Protein AF-A0A4Z1CRS2-F1 (afdb_monomer)

Foldseek 3Di:
DFDDDDPCVVVLVPDDQFEDEAEEEQLASCQVVSVVSQVSCVVPHPYHYAYEYANDAAVGAQAQDFQQAGQDNCRGPCVVQVDHPVVLVVQSVCVRVVNHDNSDPAYWHWQWEQDDPNYTHTHTDRDFDPQDDFPDQPPPDKDKDKFWDDPVQFQEAQAGRFNDDCVPDHHGKDQSVVVVRDVRNRKDKDKHAFAQFKDWDWWKKKKWWKDDPAKFKKKKWKWKQDPVRGIMTFWIFMDIDGHTTMDITTTRTHTYIYGGRIMMMMMIGRDHPPRDDIDDDHIDMMIIIRITMGHDDPPPPPPDPDPPPPPPDDDDDDDDDDD

pLDDT: mean 83.52, std 20.36, range [23.69, 98.38]

Structure (mmCIF, N/CA/C/O backbone):
data_AF-A0A4Z1CRS2-F1
#
_entry.id   AF-A0A4Z1CRS2-F1
#
loop_
_atom_site.group_PDB
_atom_site.id
_atom_site.type_symbol
_atom_site.label_atom_id
_atom_site.label_alt_id
_atom_site.label_comp_id
_atom_site.label_asym_id
_atom_site.label_entity_id
_atom_site.label_seq_id
_atom_site.pdbx_PDB_ins_code
_atom_site.Cartn_x
_atom_site.Cartn_y
_atom_site.Cartn_z
_atom_site.occupancy
_atom_site.B_iso_or_equiv
_atom_site.auth_seq_id
_atom_site.auth_comp_id
_atom_site.auth_asym_id
_atom_site.auth_atom_id
_atom_site.pdbx_PDB_model_num
ATOM 1 N N . MET A 1 1 ? 3.465 13.333 12.833 1.00 32.97 1 MET A N 1
ATOM 2 C CA . MET A 1 1 ? 4.780 12.838 12.378 1.00 32.97 1 MET A CA 1
ATOM 3 C C . MET A 1 1 ? 4.493 11.534 11.651 1.00 32.97 1 MET A C 1
ATOM 5 O O . MET A 1 1 ? 4.099 10.576 12.297 1.00 32.97 1 MET A O 1
ATOM 9 N N . THR A 1 2 ? 4.493 11.563 10.321 1.00 33.47 2 THR A N 1
ATOM 10 C CA . THR A 1 2 ? 4.052 10.480 9.428 1.00 33.47 2 THR A CA 1
ATOM 11 C C . THR A 1 2 ? 5.242 9.569 9.078 1.00 33.47 2 THR A C 1
ATOM 13 O O . THR A 1 2 ? 6.298 10.065 8.703 1.00 33.47 2 THR A O 1
ATOM 16 N N . LEU A 1 3 ? 5.070 8.256 9.305 1.00 40.03 3 LEU A N 1
ATOM 17 C CA . LEU A 1 3 ? 5.940 7.097 8.998 1.00 40.03 3 LEU A CA 1
ATOM 18 C C . LEU A 1 3 ? 7.461 7.205 9.342 1.00 40.03 3 LEU A C 1
ATOM 20 O O . LEU A 1 3 ? 8.232 7.808 8.595 1.00 40.03 3 LEU A O 1
ATOM 24 N N . PRO A 1 4 ? 7.950 6.542 10.417 1.00 34.72 4 PRO A N 1
ATOM 25 C CA . PRO A 1 4 ? 9.327 6.676 10.934 1.00 34.72 4 PRO A CA 1
ATOM 26 C C . PRO A 1 4 ? 10.494 6.055 10.127 1.00 34.72 4 PRO A C 1
ATOM 28 O O . PRO A 1 4 ? 11.491 5.688 10.742 1.00 34.72 4 PRO A O 1
ATOM 31 N N . ALA A 1 5 ? 10.452 5.930 8.793 1.00 42.22 5 ALA A N 1
ATOM 32 C CA . ALA A 1 5 ? 11.540 5.251 8.057 1.00 42.22 5 ALA A CA 1
ATOM 33 C C . ALA A 1 5 ? 12.139 5.973 6.833 1.00 42.22 5 ALA A C 1
ATOM 35 O O . ALA A 1 5 ? 13.121 5.477 6.284 1.00 42.22 5 ALA A O 1
ATOM 36 N N . THR A 1 6 ? 11.633 7.126 6.377 1.00 50.78 6 THR A N 1
ATOM 37 C CA . THR A 1 6 ? 12.067 7.666 5.068 1.00 50.78 6 THR A CA 1
ATOM 38 C C . THR A 1 6 ? 12.027 9.186 4.948 1.00 50.78 6 THR A C 1
ATOM 40 O O . THR A 1 6 ? 11.176 9.745 4.263 1.00 50.78 6 THR A O 1
ATOM 43 N N . LYS A 1 7 ? 12.985 9.892 5.552 1.00 58.19 7 LYS A N 1
ATOM 44 C CA . LYS A 1 7 ? 13.163 11.337 5.313 1.00 58.19 7 LYS A CA 1
ATOM 45 C C . LYS A 1 7 ? 14.241 11.617 4.260 1.00 58.19 7 LYS A C 1
ATOM 47 O O . LYS A 1 7 ? 15.102 12.469 4.451 1.00 58.19 7 LYS A O 1
ATOM 52 N N . SER A 1 8 ? 14.210 10.888 3.139 1.00 63.09 8 SER A N 1
ATOM 53 C CA . SER A 1 8 ? 15.188 11.102 2.057 1.00 63.09 8 SER A CA 1
ATOM 54 C C . SER A 1 8 ? 14.936 12.397 1.273 1.00 63.09 8 SER A C 1
ATOM 56 O O . SER A 1 8 ? 15.839 12.892 0.599 1.00 63.09 8 SER A O 1
ATOM 58 N N . SER A 1 9 ? 13.761 13.011 1.451 1.00 71.88 9 SER A N 1
ATOM 59 C CA . SER A 1 9 ? 13.382 14.275 0.817 1.00 71.88 9 SER A CA 1
ATOM 60 C C . SER A 1 9 ? 14.342 15.429 1.094 1.0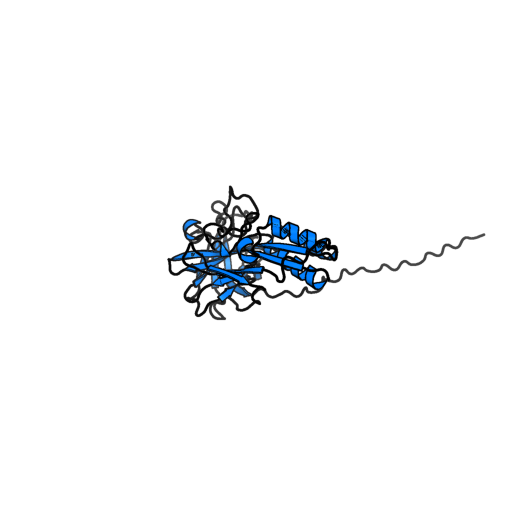0 71.88 9 SER A C 1
ATOM 62 O O . SER A 1 9 ? 14.615 16.224 0.196 1.00 71.88 9 SER A O 1
ATOM 64 N N . ALA A 1 10 ? 14.950 15.468 2.284 1.00 72.88 10 ALA A N 1
ATOM 65 C CA . ALA A 1 10 ? 15.981 16.448 2.630 1.00 72.88 10 ALA A CA 1
ATOM 66 C C . ALA A 1 10 ? 17.249 16.339 1.758 1.00 72.88 10 ALA A C 1
ATOM 68 O O . ALA A 1 10 ? 18.009 17.298 1.647 1.00 72.88 10 ALA A O 1
ATOM 69 N N . HIS A 1 11 ? 17.476 15.188 1.123 1.00 77.50 11 HIS A N 1
ATOM 70 C CA . HIS A 1 11 ? 18.675 14.893 0.339 1.00 77.50 11 HIS A CA 1
ATOM 71 C C . HIS A 1 11 ? 18.424 14.849 -1.167 1.00 77.50 11 HIS A C 1
ATOM 73 O O . HIS A 1 11 ? 19.387 14.760 -1.930 1.00 77.50 11 HIS A O 1
ATOM 79 N N . PHE A 1 12 ? 17.170 14.971 -1.623 1.00 76.50 12 PHE A N 1
ATOM 80 C CA . PHE A 1 12 ? 16.863 14.982 -3.056 1.00 76.50 12 PHE A CA 1
ATOM 81 C C . PHE A 1 12 ? 17.685 16.042 -3.786 1.00 76.50 12 PHE A C 1
ATOM 83 O O . PHE A 1 12 ? 18.223 15.746 -4.852 1.00 76.50 12 PHE A O 1
ATOM 90 N N . GLY A 1 13 ? 17.901 17.203 -3.148 1.00 71.88 13 GLY A N 1
ATOM 91 C CA . GLY A 1 13 ? 18.762 18.316 -3.568 1.00 71.88 13 GLY A CA 1
ATOM 92 C C . GLY A 1 13 ? 20.189 17.945 -4.012 1.00 71.88 13 GLY A C 1
ATOM 93 O O . GLY A 1 13 ? 20.731 18.619 -4.882 1.00 71.88 13 GLY A O 1
ATOM 94 N N . GLY A 1 14 ? 20.757 16.853 -3.493 1.00 79.69 14 GLY A N 1
ATOM 95 C CA . GLY A 1 14 ? 22.122 16.412 -3.804 1.00 79.69 14 GLY A CA 1
ATOM 96 C C . GLY A 1 14 ? 22.242 15.305 -4.856 1.00 79.69 14 GLY A C 1
ATOM 97 O O . GLY A 1 14 ? 23.361 14.911 -5.172 1.00 79.69 14 GLY A O 1
ATOM 98 N N . LEU A 1 15 ? 21.135 14.766 -5.386 1.00 82.06 15 LEU A N 1
ATOM 99 C CA . LEU A 1 15 ? 21.220 13.678 -6.371 1.00 82.06 15 LEU A CA 1
ATOM 100 C C . LEU A 1 15 ? 21.780 14.191 -7.717 1.00 82.06 15 LEU A C 1
ATOM 102 O O . LEU A 1 15 ? 21.267 15.184 -8.238 1.00 82.06 15 LEU A O 1
ATOM 106 N N . PRO A 1 16 ? 22.791 13.527 -8.307 1.00 87.50 16 PRO A N 1
ATOM 107 C CA . PRO A 1 16 ? 23.394 13.957 -9.567 1.00 87.50 16 PRO A CA 1
ATOM 108 C C . PRO A 1 16 ? 22.438 13.787 -10.760 1.00 87.50 16 PRO A C 1
ATOM 110 O O . PRO A 1 16 ? 21.508 12.979 -10.713 1.00 87.50 16 PRO A O 1
ATOM 113 N N . ASP A 1 17 ? 22.675 14.537 -11.840 1.00 93.06 17 ASP A N 1
ATOM 114 C CA . ASP A 1 17 ? 21.919 14.438 -13.099 1.00 93.06 17 ASP A CA 1
ATOM 115 C C . ASP A 1 17 ? 22.405 13.246 -13.939 1.00 93.06 17 ASP A C 1
ATOM 117 O O . ASP A 1 17 ? 23.218 13.389 -14.850 1.00 93.06 17 ASP A O 1
ATOM 121 N N . VAL A 1 18 ? 21.958 12.043 -13.568 1.00 93.69 18 VAL A N 1
ATOM 122 C CA . VAL A 1 18 ? 22.336 10.767 -14.199 1.00 93.69 18 VAL A CA 1
ATOM 123 C C . VAL A 1 18 ? 21.105 9.902 -14.493 1.00 93.69 18 VAL A C 1
ATOM 125 O O . VAL A 1 18 ? 20.068 10.097 -13.853 1.00 93.69 18 VAL A O 1
ATOM 128 N N . PRO A 1 19 ? 21.184 8.938 -15.434 1.00 95.81 19 PRO A N 1
ATOM 129 C CA . PRO A 1 19 ? 20.075 8.030 -15.707 1.00 95.81 19 PRO A CA 1
ATOM 130 C C . PRO A 1 19 ? 19.732 7.169 -14.483 1.00 95.81 19 PRO A C 1
ATOM 132 O O . PRO A 1 19 ? 20.596 6.487 -13.930 1.00 95.81 19 PRO A O 1
ATOM 135 N N . ILE A 1 20 ? 18.464 7.170 -14.064 1.00 95.19 20 ILE A N 1
ATOM 136 C CA . ILE A 1 20 ? 17.986 6.454 -12.870 1.00 95.19 20 ILE A CA 1
ATOM 137 C C . ILE A 1 20 ? 16.809 5.527 -13.217 1.00 95.19 20 ILE A C 1
ATOM 139 O O . ILE A 1 20 ? 15.811 5.949 -13.803 1.00 95.19 20 ILE A O 1
ATOM 143 N N . LEU A 1 21 ? 16.904 4.264 -12.793 1.00 96.12 21 LEU A N 1
ATOM 144 C CA . LEU A 1 21 ? 15.792 3.312 -12.771 1.00 96.12 21 LEU A CA 1
ATOM 145 C C . LEU A 1 21 ? 15.364 3.081 -11.323 1.00 96.12 21 LEU A C 1
ATOM 147 O O . LEU A 1 21 ? 16.126 2.542 -10.521 1.00 96.12 21 LEU A O 1
ATOM 151 N N . LEU A 1 22 ? 14.139 3.481 -10.995 1.00 95.06 22 LEU A N 1
ATOM 152 C CA . LEU A 1 22 ? 13.532 3.266 -9.688 1.00 95.06 22 LEU A CA 1
ATOM 153 C C . LEU A 1 22 ? 12.647 2.024 -9.720 1.00 95.06 22 LEU A C 1
ATOM 155 O O . LEU A 1 22 ? 11.704 1.951 -10.503 1.00 95.06 22 LEU A O 1
ATOM 159 N N . LEU A 1 23 ? 12.923 1.078 -8.829 1.00 95.50 23 LEU A N 1
ATOM 160 C CA . LEU A 1 23 ? 12.108 -0.113 -8.627 1.00 95.50 23 LEU A CA 1
ATOM 161 C C . LEU A 1 23 ? 11.432 -0.027 -7.256 1.00 95.50 23 LEU A C 1
ATOM 163 O O . LEU A 1 23 ? 12.109 -0.090 -6.233 1.00 95.50 23 LEU A O 1
ATOM 167 N N . GLY A 1 24 ? 10.115 0.131 -7.249 1.00 94.56 24 GLY A N 1
ATOM 168 C CA . GLY A 1 24 ? 9.279 0.185 -6.058 1.00 94.56 24 GLY A CA 1
ATOM 169 C C . GLY A 1 24 ? 8.209 -0.901 -6.050 1.00 94.56 24 GLY A C 1
ATOM 170 O O . GLY A 1 24 ? 8.119 -1.740 -6.952 1.00 94.56 24 GLY A O 1
ATOM 171 N N . SER A 1 25 ? 7.387 -0.877 -5.008 1.00 95.50 25 SER A N 1
ATOM 172 C CA . SER A 1 25 ? 6.254 -1.781 -4.865 1.00 95.50 25 SER A CA 1
ATOM 173 C C . SER A 1 25 ? 5.143 -1.164 -4.016 1.00 95.50 25 SER A C 1
ATOM 175 O O . SER A 1 25 ? 5.429 -0.310 -3.182 1.00 95.50 25 SER A O 1
ATOM 177 N N . TRP A 1 26 ? 3.892 -1.591 -4.216 1.00 95.56 26 TRP A N 1
ATOM 178 C CA . TRP A 1 26 ? 2.734 -1.107 -3.448 1.00 95.56 26 TRP A CA 1
ATOM 179 C C . TRP A 1 26 ? 2.662 -1.671 -2.028 1.00 95.56 26 TRP A C 1
ATOM 181 O O . TRP A 1 26 ? 2.295 -0.951 -1.107 1.00 95.56 26 TRP A O 1
ATOM 191 N N . ASN A 1 27 ? 3.056 -2.931 -1.829 1.00 94.81 27 ASN A N 1
ATOM 192 C CA . ASN A 1 27 ? 3.076 -3.577 -0.510 1.00 94.81 27 ASN A CA 1
ATOM 193 C C . ASN A 1 27 ? 4.465 -3.485 0.146 1.00 94.81 27 ASN A C 1
ATOM 195 O O . ASN A 1 27 ? 4.928 -4.410 0.815 1.00 94.81 27 ASN A O 1
ATOM 199 N N . ASP A 1 28 ? 5.137 -2.352 -0.059 1.00 93.19 28 ASP A N 1
ATOM 200 C CA . ASP A 1 28 ? 6.464 -2.048 0.467 1.00 93.19 28 ASP A CA 1
ATOM 201 C C . ASP A 1 28 ? 6.431 -0.716 1.243 1.00 93.19 28 ASP A C 1
ATOM 203 O O . ASP A 1 28 ? 5.829 0.259 0.779 1.00 93.19 28 ASP A O 1
ATOM 207 N N . PRO A 1 29 ? 7.052 -0.636 2.434 1.00 89.88 29 PRO A N 1
ATOM 208 C CA . PRO A 1 29 ? 6.951 0.550 3.289 1.00 89.88 29 PRO A CA 1
ATOM 209 C C . PRO A 1 29 ? 7.627 1.794 2.706 1.00 89.88 29 PRO A C 1
ATOM 211 O O . PRO A 1 29 ? 7.370 2.904 3.167 1.00 89.88 29 PRO A O 1
ATOM 214 N N . TYR A 1 30 ? 8.466 1.630 1.683 1.00 90.31 30 TYR A N 1
ATOM 215 C CA . TYR A 1 30 ? 9.198 2.697 1.010 1.00 90.31 30 TYR A CA 1
ATOM 216 C C . TYR A 1 30 ? 8.451 3.260 -0.211 1.00 90.31 30 TYR A C 1
ATOM 218 O O . TYR A 1 30 ? 8.967 4.174 -0.861 1.00 90.31 30 TYR A O 1
ATOM 226 N N . ALA A 1 31 ? 7.239 2.772 -0.518 1.00 91.69 31 ALA A N 1
ATOM 227 C CA . ALA A 1 31 ? 6.460 3.172 -1.694 1.00 91.69 31 ALA A CA 1
ATOM 228 C C . ALA A 1 31 ? 6.329 4.698 -1.839 1.00 91.69 31 ALA A C 1
ATOM 230 O O . ALA A 1 31 ? 6.654 5.250 -2.891 1.00 91.69 31 ALA A O 1
ATOM 231 N N . ARG A 1 32 ? 5.924 5.395 -0.765 1.00 90.38 32 ARG A N 1
ATOM 232 C CA . ARG A 1 32 ? 5.749 6.862 -0.754 1.00 90.38 32 ARG A CA 1
ATOM 233 C C . ARG A 1 32 ? 7.046 7.584 -1.079 1.00 90.38 32 ARG A C 1
ATOM 235 O O . ARG A 1 32 ? 7.095 8.376 -2.014 1.00 90.38 32 ARG A O 1
ATOM 242 N N . ASN A 1 33 ? 8.119 7.220 -0.388 1.00 87.31 33 ASN A N 1
ATOM 243 C CA . ASN A 1 33 ? 9.433 7.810 -0.599 1.00 87.31 33 ASN A CA 1
ATOM 244 C C . ASN A 1 33 ? 9.949 7.601 -2.032 1.00 87.31 33 ASN A C 1
ATOM 246 O O . ASN A 1 33 ? 10.532 8.505 -2.620 1.00 87.31 33 ASN A O 1
ATOM 250 N N . MET A 1 34 ? 9.719 6.421 -2.611 1.00 90.00 34 MET A N 1
ATOM 251 C CA . MET A 1 34 ? 10.116 6.109 -3.987 1.00 90.00 34 MET A CA 1
ATOM 252 C C . MET A 1 34 ? 9.330 6.924 -5.025 1.00 90.00 34 MET A C 1
ATOM 254 O O . MET A 1 34 ? 9.896 7.335 -6.041 1.00 90.00 34 MET A O 1
ATOM 258 N N . LEU A 1 35 ? 8.045 7.190 -4.771 1.00 91.00 35 LEU A N 1
ATOM 259 C CA . LEU A 1 35 ? 7.220 8.058 -5.615 1.00 91.00 35 LEU A CA 1
ATOM 260 C C . LEU A 1 35 ? 7.655 9.525 -5.509 1.00 91.00 35 LEU A C 1
ATOM 262 O O . LEU A 1 35 ? 7.869 10.168 -6.536 1.00 91.00 35 LEU A O 1
ATOM 266 N N . GLU A 1 36 ? 7.844 10.029 -4.288 1.00 89.12 36 GLU A N 1
ATOM 267 C CA . GLU A 1 36 ? 8.306 11.398 -4.025 1.00 89.12 36 GLU A CA 1
ATOM 268 C C . GLU A 1 36 ? 9.695 11.654 -4.616 1.00 89.12 36 GLU A C 1
ATOM 270 O O . GLU A 1 36 ? 9.918 12.678 -5.262 1.00 89.12 36 GLU A O 1
ATOM 275 N N . MET A 1 37 ? 10.615 10.696 -4.466 1.00 89.00 37 MET A N 1
ATOM 276 C CA . MET A 1 37 ? 11.943 10.765 -5.073 1.00 89.00 37 MET A CA 1
ATOM 277 C C . MET A 1 37 ? 11.851 10.814 -6.599 1.00 89.00 37 MET A C 1
ATOM 279 O O . MET A 1 37 ? 12.529 11.624 -7.226 1.00 89.00 37 MET A O 1
ATOM 283 N N . GLY A 1 38 ? 10.990 9.990 -7.206 1.00 90.38 38 GLY A N 1
ATOM 284 C CA . GLY A 1 38 ? 10.754 10.024 -8.647 1.00 90.38 38 GLY A CA 1
ATOM 285 C C . GLY A 1 38 ? 10.251 11.390 -9.119 1.00 90.38 38 GLY A C 1
ATOM 286 O O . GLY A 1 38 ? 10.803 11.951 -10.064 1.00 90.38 38 GLY A O 1
ATOM 287 N N . ALA A 1 39 ? 9.265 11.964 -8.425 1.00 90.12 39 ALA A N 1
ATOM 288 C CA . ALA A 1 39 ? 8.744 13.295 -8.733 1.00 90.12 39 ALA A CA 1
ATOM 289 C C . ALA A 1 39 ? 9.820 14.388 -8.592 1.00 90.12 39 ALA A C 1
ATOM 291 O O . ALA A 1 39 ? 9.989 15.207 -9.497 1.00 90.12 39 ALA A O 1
ATOM 292 N N . ALA A 1 40 ? 10.593 14.365 -7.502 1.00 88.50 40 ALA A N 1
ATOM 293 C CA . ALA A 1 40 ? 11.658 15.333 -7.252 1.00 88.50 40 ALA A CA 1
ATOM 294 C C . ALA A 1 40 ? 12.787 15.250 -8.294 1.00 88.50 40 ALA A C 1
ATOM 296 O O . ALA A 1 40 ? 13.259 16.281 -8.774 1.00 88.50 40 ALA A O 1
ATOM 297 N N . ILE A 1 41 ? 13.193 14.036 -8.688 1.00 90.31 41 ILE A N 1
ATOM 298 C CA . ILE A 1 41 ? 14.194 13.839 -9.743 1.00 90.31 41 ILE A CA 1
ATOM 299 C C . ILE A 1 41 ? 13.658 14.357 -11.080 1.00 90.31 41 ILE A C 1
ATOM 301 O O . ILE A 1 41 ? 14.356 15.128 -11.730 1.00 90.31 41 ILE A O 1
ATOM 305 N N . ARG A 1 42 ? 12.424 14.004 -11.478 1.00 91.44 42 ARG A N 1
ATOM 306 C CA . ARG A 1 42 ? 11.824 14.483 -12.743 1.00 91.44 42 ARG A CA 1
ATOM 307 C C . ARG A 1 42 ? 11.741 16.005 -12.821 1.00 91.44 42 ARG A C 1
ATOM 309 O O . ARG A 1 42 ? 11.875 16.555 -13.906 1.00 91.44 42 ARG A O 1
ATOM 316 N N . ALA A 1 43 ? 11.500 16.672 -11.694 1.00 90.94 43 ALA A N 1
ATOM 317 C CA . ALA A 1 43 ? 11.380 18.126 -11.648 1.00 90.94 43 ALA A CA 1
ATOM 318 C C . ALA A 1 43 ? 12.720 18.855 -11.850 1.00 90.94 43 ALA A C 1
ATOM 320 O O . ALA A 1 43 ? 12.723 20.005 -12.285 1.00 90.94 43 ALA A O 1
ATOM 321 N N . ARG A 1 44 ? 13.851 18.215 -11.525 1.00 88.44 44 ARG A N 1
ATOM 322 C CA . ARG A 1 44 ? 15.173 18.862 -11.540 1.00 88.44 44 ARG A CA 1
ATOM 323 C C . ARG A 1 44 ? 16.113 18.330 -12.618 1.00 88.44 44 ARG A C 1
ATOM 325 O O . ARG A 1 44 ? 16.844 19.108 -13.226 1.00 88.44 44 ARG A O 1
ATOM 332 N N . ASN A 1 45 ? 16.154 17.017 -12.793 1.00 90.31 45 ASN A N 1
ATOM 333 C CA . ASN A 1 45 ? 17.149 16.340 -13.613 1.00 90.31 45 ASN A CA 1
ATOM 334 C C . ASN A 1 45 ? 16.676 16.232 -15.066 1.00 90.31 45 ASN A C 1
ATOM 336 O O . ASN A 1 45 ? 15.481 16.114 -15.340 1.00 90.31 45 ASN A O 1
ATOM 340 N N . LYS A 1 46 ? 17.628 16.247 -16.001 1.00 93.19 46 LYS A N 1
ATOM 341 C CA . LYS A 1 46 ? 17.368 16.078 -17.438 1.00 93.19 46 LYS A CA 1
ATOM 342 C C . LYS A 1 46 ? 17.614 14.645 -17.895 1.00 93.19 46 LYS A C 1
ATOM 344 O O . LYS A 1 46 ? 17.028 14.214 -18.889 1.00 93.19 46 LYS A O 1
ATOM 349 N N . ALA A 1 47 ? 18.488 13.920 -17.201 1.00 94.00 47 ALA A N 1
ATOM 350 C CA . ALA A 1 47 ? 18.803 12.543 -17.524 1.00 94.00 47 ALA A CA 1
ATOM 351 C C . ALA A 1 47 ? 17.562 11.629 -17.396 1.00 94.00 47 ALA A C 1
ATOM 353 O O . ALA A 1 47 ? 16.670 11.894 -16.582 1.00 94.00 47 ALA A O 1
ATOM 354 N N . PRO A 1 48 ? 17.479 10.537 -18.182 1.00 93.69 48 PRO A N 1
ATOM 355 C CA . PRO A 1 48 ? 16.324 9.646 -18.167 1.00 93.69 48 PRO A CA 1
ATOM 356 C C . PRO A 1 48 ? 16.013 9.061 -16.781 1.00 93.69 48 PRO A C 1
ATOM 358 O O . PRO A 1 48 ? 16.842 8.381 -16.179 1.00 93.69 48 PRO A O 1
ATOM 361 N N . LEU A 1 49 ? 14.772 9.248 -16.324 1.00 94.94 49 LEU A N 1
ATOM 362 C CA . LEU A 1 49 ? 14.191 8.518 -15.195 1.00 94.94 49 LEU A CA 1
ATOM 363 C C . LEU A 1 49 ? 13.142 7.519 -15.693 1.00 94.94 49 LEU A C 1
ATOM 365 O O . LEU A 1 49 ? 12.250 7.886 -16.475 1.00 94.94 49 LEU A O 1
ATOM 369 N N . ARG A 1 50 ? 13.207 6.283 -15.193 1.00 96.56 50 ARG A N 1
ATOM 370 C CA . ARG A 1 50 ? 12.138 5.283 -15.319 1.00 96.56 50 ARG A CA 1
ATOM 371 C C . ARG A 1 50 ? 11.730 4.729 -13.962 1.00 96.56 50 ARG A C 1
ATOM 373 O O . ARG A 1 50 ? 12.564 4.598 -13.069 1.00 96.56 50 ARG A O 1
ATOM 380 N N . GLN A 1 51 ? 10.448 4.407 -13.818 1.00 96.62 51 GLN A N 1
ATOM 381 C CA . GLN A 1 51 ? 9.885 3.802 -12.610 1.00 96.62 51 GLN A CA 1
ATOM 382 C C . GLN A 1 51 ? 9.203 2.472 -12.937 1.00 96.62 51 GLN A C 1
ATOM 384 O O . GLN A 1 51 ? 8.469 2.377 -13.917 1.00 96.62 51 GLN A O 1
ATOM 389 N N . ILE A 1 52 ? 9.428 1.465 -12.096 1.00 97.31 52 ILE A N 1
ATOM 390 C CA . ILE A 1 52 ? 8.704 0.193 -12.093 1.00 97.31 52 ILE A CA 1
ATOM 391 C C . ILE A 1 52 ? 8.115 -0.003 -10.700 1.00 97.31 52 ILE A C 1
ATOM 393 O O . ILE A 1 52 ? 8.856 0.002 -9.724 1.00 97.31 52 ILE A O 1
ATOM 397 N N . PHE A 1 53 ? 6.805 -0.192 -10.604 1.00 97.06 53 PHE A N 1
ATOM 398 C CA . PHE A 1 53 ? 6.084 -0.474 -9.365 1.00 97.06 53 PHE A CA 1
ATOM 399 C C . PHE A 1 53 ? 5.186 -1.688 -9.557 1.00 97.06 53 PHE A C 1
ATOM 401 O O . PHE A 1 53 ? 4.213 -1.620 -10.304 1.00 97.06 53 PHE A O 1
ATOM 408 N N . GLY A 1 54 ? 5.513 -2.788 -8.887 1.00 97.31 54 GLY A N 1
ATOM 409 C CA . GLY A 1 54 ? 4.677 -3.989 -8.851 1.00 97.31 54 GLY A CA 1
ATOM 410 C C . GLY A 1 54 ? 3.833 -4.091 -7.574 1.00 97.31 54 GLY A C 1
ATOM 411 O O . GLY A 1 54 ? 3.898 -3.212 -6.715 1.00 97.31 54 GLY A O 1
ATOM 412 N N . PRO A 1 55 ? 3.058 -5.176 -7.410 1.00 97.25 55 PRO A N 1
ATOM 413 C CA . PRO A 1 55 ? 2.258 -5.420 -6.205 1.00 97.25 55 PRO A CA 1
ATOM 414 C C . PRO A 1 55 ? 3.059 -6.047 -5.048 1.00 97.25 55 PRO A C 1
ATOM 416 O O . PRO A 1 55 ? 2.520 -6.292 -3.979 1.00 97.25 55 PRO A O 1
ATOM 419 N N . TRP A 1 56 ? 4.338 -6.324 -5.268 1.00 97.12 56 TRP A N 1
ATOM 420 C CA . TRP A 1 56 ? 5.257 -7.131 -4.467 1.00 97.12 56 TRP A CA 1
ATOM 421 C C . TRP A 1 56 ? 5.458 -6.745 -2.990 1.00 97.12 56 TRP A C 1
ATOM 423 O O . TRP A 1 56 ? 5.156 -5.638 -2.547 1.00 97.12 56 TRP A O 1
ATOM 433 N N . LEU A 1 57 ? 6.091 -7.648 -2.242 1.00 94.81 57 LEU A N 1
ATOM 434 C CA . LEU A 1 57 ? 6.562 -7.381 -0.880 1.00 94.81 57 LEU A CA 1
ATOM 435 C C . LEU A 1 57 ? 7.972 -6.789 -0.873 1.00 94.81 57 LEU A C 1
ATOM 437 O O . LEU A 1 57 ? 8.713 -6.905 -1.857 1.00 94.81 57 LEU A O 1
ATOM 441 N N . HIS A 1 58 ? 8.381 -6.258 0.282 1.00 92.75 58 HIS A N 1
ATOM 442 C CA . HIS A 1 58 ? 9.758 -5.827 0.491 1.00 92.75 58 HIS A CA 1
ATOM 443 C C . HIS A 1 58 ? 10.752 -6.953 0.177 1.00 92.75 58 HIS A C 1
ATOM 445 O O . HIS A 1 58 ? 10.633 -8.085 0.653 1.00 92.75 58 HIS A O 1
ATOM 451 N N . GLY A 1 59 ? 11.717 -6.657 -0.695 1.00 87.69 59 GLY A N 1
ATOM 452 C CA . GLY A 1 59 ? 12.737 -7.605 -1.152 1.00 87.69 59 GLY A CA 1
ATOM 453 C C . GLY A 1 59 ? 12.248 -8.728 -2.083 1.00 87.69 59 GLY A C 1
ATOM 454 O O . GLY A 1 59 ? 13.084 -9.393 -2.698 1.00 87.69 59 GLY A O 1
ATOM 455 N N . ARG A 1 60 ? 10.933 -8.924 -2.263 1.00 89.38 60 ARG A N 1
ATOM 456 C CA . ARG A 1 60 ? 10.346 -10.025 -3.055 1.00 89.38 60 ARG A CA 1
ATOM 457 C C . ARG A 1 60 ? 9.665 -9.525 -4.325 1.00 89.38 60 ARG A C 1
ATOM 459 O O . ARG A 1 60 ? 8.454 -9.619 -4.469 1.00 89.38 60 ARG A O 1
ATOM 466 N N . ARG A 1 61 ? 10.464 -8.994 -5.243 1.00 91.94 61 ARG A N 1
ATOM 467 C CA . ARG A 1 61 ? 10.031 -8.491 -6.558 1.00 91.94 61 ARG A CA 1
ATOM 468 C C . ARG A 1 61 ? 9.778 -9.606 -7.578 1.00 91.94 61 ARG A C 1
ATOM 470 O O . ARG A 1 61 ? 10.215 -10.735 -7.382 1.00 91.94 61 ARG A O 1
ATOM 477 N N . SER A 1 62 ? 9.173 -9.233 -8.704 1.00 94.12 62 SER A N 1
ATOM 478 C CA . SER A 1 62 ? 8.934 -10.092 -9.874 1.00 94.12 62 SER A CA 1
ATOM 479 C C . SER A 1 62 ? 8.229 -11.417 -9.549 1.00 94.12 62 SER A C 1
ATOM 481 O O . SER A 1 62 ? 8.628 -12.483 -10.000 1.00 94.12 62 SER A O 1
ATOM 483 N N . THR A 1 63 ? 7.165 -11.353 -8.749 1.00 94.75 63 THR A N 1
ATOM 484 C CA . THR A 1 63 ? 6.292 -12.495 -8.431 1.00 94.75 63 THR A CA 1
ATOM 485 C C . THR A 1 63 ? 4.822 -12.082 -8.502 1.00 94.75 63 THR A C 1
ATOM 487 O O . THR A 1 63 ? 4.510 -10.898 -8.369 1.00 94.75 63 THR A O 1
ATOM 490 N N . GLY A 1 64 ? 3.925 -13.049 -8.711 1.00 94.56 64 GLY A N 1
ATOM 491 C CA . GLY A 1 64 ? 2.475 -12.849 -8.602 1.00 94.56 64 GLY A CA 1
ATOM 492 C C . GLY A 1 64 ? 1.959 -12.867 -7.159 1.00 94.56 64 GLY A C 1
ATOM 493 O O . GLY A 1 64 ? 0.911 -12.294 -6.887 1.00 94.56 64 GLY A O 1
ATOM 494 N N . HIS A 1 65 ? 2.704 -13.465 -6.225 1.00 96.56 65 HIS A N 1
ATOM 495 C CA . HIS A 1 65 ? 2.219 -13.724 -4.866 1.00 96.56 65 HIS A CA 1
ATOM 496 C C . HIS A 1 65 ? 2.570 -12.604 -3.882 1.00 96.56 65 HIS A C 1
ATOM 498 O O . HIS A 1 65 ? 3.736 -12.214 -3.752 1.00 96.56 65 HIS A O 1
ATOM 504 N N . VAL A 1 66 ? 1.563 -12.123 -3.152 1.00 96.00 66 VAL A N 1
ATOM 505 C CA . VAL A 1 66 ? 1.651 -10.989 -2.224 1.00 96.00 66 VAL A CA 1
ATOM 506 C C . VAL A 1 66 ? 0.825 -11.284 -0.974 1.00 96.00 66 VAL A C 1
ATOM 508 O O . VAL A 1 66 ? -0.348 -10.928 -0.879 1.00 96.00 66 VAL A O 1
ATOM 511 N N . GLY A 1 67 ? 1.447 -11.935 0.008 1.00 95.19 67 GLY A N 1
ATOM 512 C CA . GLY A 1 67 ? 0.696 -12.557 1.097 1.00 95.19 67 GLY A CA 1
ATOM 513 C C . GLY A 1 67 ? -0.077 -13.758 0.556 1.00 95.19 67 GLY A C 1
ATOM 514 O O . GLY A 1 67 ? 0.521 -14.631 -0.071 1.00 95.19 67 GLY A O 1
ATOM 515 N N . GLU A 1 68 ? -1.389 -13.774 0.768 1.00 97.25 68 GLU A N 1
ATOM 516 C CA . GLU A 1 68 ? -2.307 -14.762 0.189 1.00 97.25 68 GLU A CA 1
ATOM 517 C C . GLU A 1 68 ? -2.766 -14.391 -1.229 1.00 97.25 68 GLU A C 1
ATOM 519 O O . GLU A 1 68 ? -3.171 -15.277 -1.975 1.00 97.25 68 GLU A O 1
ATOM 524 N N . ALA A 1 69 ? -2.693 -13.115 -1.625 1.00 98.06 69 ALA A N 1
ATOM 525 C CA . ALA A 1 69 ? -3.116 -12.687 -2.957 1.00 98.06 69 ALA A CA 1
ATOM 526 C C . ALA A 1 69 ? -2.203 -13.244 -4.058 1.00 98.06 69 ALA A C 1
ATOM 528 O O . ALA A 1 69 ? -0.976 -13.141 -3.965 1.00 98.06 69 ALA A O 1
ATOM 529 N N . ASP A 1 70 ? -2.806 -13.735 -5.140 1.00 98.31 70 ASP A N 1
ATOM 530 C CA . ASP A 1 70 ? -2.118 -14.138 -6.366 1.00 98.31 70 ASP A CA 1
ATOM 531 C C . ASP A 1 70 ? -2.562 -13.264 -7.547 1.00 98.31 70 ASP A C 1
ATOM 533 O O . ASP A 1 70 ? -3.678 -13.386 -8.045 1.00 98.31 70 ASP A O 1
ATOM 537 N N . PHE A 1 71 ? -1.676 -12.380 -8.005 1.00 98.38 71 PHE A N 1
ATOM 538 C CA . PHE A 1 71 ? -1.852 -11.531 -9.191 1.00 98.38 71 PHE A CA 1
ATOM 539 C C . PHE A 1 71 ? -1.392 -12.201 -10.500 1.00 98.38 71 PHE A C 1
ATOM 541 O O . PHE A 1 71 ? -1.423 -11.578 -11.567 1.00 98.38 71 PHE A O 1
ATOM 548 N N . GLY A 1 72 ? -0.935 -13.453 -10.428 1.00 97.56 72 GLY A N 1
ATOM 549 C CA . GLY A 1 72 ? -0.457 -14.237 -11.558 1.00 97.56 72 GLY A CA 1
ATOM 550 C C . GLY A 1 72 ? 0.889 -13.776 -12.123 1.00 97.56 72 GLY A C 1
ATOM 551 O O . GLY A 1 72 ? 1.466 -12.750 -11.752 1.00 97.56 72 GLY A O 1
ATOM 552 N N . MET A 1 73 ? 1.409 -14.543 -13.086 1.00 96.94 73 MET A N 1
ATOM 553 C CA . MET A 1 73 ? 2.709 -14.261 -13.714 1.00 96.94 73 MET A CA 1
ATOM 554 C C . MET A 1 73 ? 2.739 -12.954 -14.517 1.00 96.94 73 MET A C 1
ATOM 556 O O . MET A 1 73 ? 3.815 -12.404 -14.746 1.00 96.94 73 MET A O 1
ATOM 560 N N . ALA A 1 74 ? 1.582 -12.417 -14.910 1.00 97.56 74 ALA A N 1
ATOM 561 C CA . ALA A 1 74 ? 1.498 -11.130 -15.594 1.00 97.56 74 ALA A CA 1
ATOM 562 C C . ALA A 1 74 ? 2.032 -9.964 -14.736 1.00 97.56 74 ALA A C 1
ATOM 564 O O . ALA A 1 74 ? 2.504 -8.973 -15.291 1.00 97.56 74 ALA A O 1
ATOM 565 N N . ALA A 1 75 ? 2.031 -10.098 -13.404 1.00 97.50 75 ALA A N 1
ATOM 566 C CA . ALA A 1 75 ? 2.556 -9.104 -12.465 1.00 97.50 75 ALA A CA 1
ATOM 567 C C . ALA A 1 75 ? 4.094 -9.111 -12.324 1.00 97.50 75 ALA A C 1
ATOM 569 O O . ALA A 1 75 ? 4.650 -8.397 -11.485 1.00 97.50 75 ALA A O 1
ATOM 570 N N . THR A 1 76 ? 4.803 -9.928 -13.108 1.00 97.56 76 THR A N 1
ATOM 571 C CA . THR A 1 76 ? 6.271 -10.012 -13.094 1.00 97.56 76 THR A CA 1
ATOM 572 C C . THR A 1 76 ? 6.911 -8.962 -14.004 1.00 97.56 76 THR A C 1
ATOM 574 O O . THR A 1 76 ? 6.311 -8.495 -14.974 1.00 97.56 76 THR A O 1
ATOM 577 N N . ILE A 1 77 ? 8.156 -8.590 -13.699 1.00 96.69 77 ILE A N 1
ATOM 578 C CA . ILE A 1 77 ? 8.983 -7.723 -14.554 1.00 96.69 77 ILE A CA 1
ATOM 579 C C . ILE A 1 77 ? 9.227 -8.409 -15.901 1.00 96.69 77 ILE A C 1
ATOM 581 O O . ILE A 1 77 ? 9.180 -7.763 -16.945 1.00 96.69 77 ILE A O 1
ATOM 585 N N . ASP A 1 78 ? 9.420 -9.723 -15.868 1.00 95.94 78 ASP A N 1
ATOM 586 C CA . ASP A 1 78 ? 9.618 -10.602 -17.013 1.00 95.94 78 ASP A CA 1
ATOM 587 C C . ASP A 1 78 ? 8.457 -10.481 -18.003 1.00 95.94 78 ASP A C 1
ATOM 589 O O . ASP A 1 78 ? 8.666 -10.159 -19.172 1.00 95.94 78 ASP A O 1
ATOM 593 N N . ALA A 1 79 ? 7.220 -10.620 -17.518 1.00 96.31 79 ALA A N 1
ATOM 594 C CA . ALA A 1 79 ? 6.029 -10.442 -18.342 1.00 96.31 79 ALA A CA 1
ATOM 595 C C . ALA A 1 79 ? 5.883 -9.003 -18.868 1.00 96.31 79 ALA A C 1
ATOM 597 O O . ALA A 1 79 ? 5.420 -8.801 -19.989 1.00 96.31 79 ALA A O 1
ATOM 598 N N . ALA A 1 80 ? 6.287 -7.999 -18.083 1.00 96.00 80 ALA A N 1
ATOM 599 C CA . ALA A 1 80 ? 6.156 -6.591 -18.458 1.00 96.00 80 ALA A CA 1
ATOM 600 C C . ALA A 1 80 ? 7.193 -6.125 -19.492 1.00 96.00 80 ALA A C 1
ATOM 602 O O . ALA A 1 80 ? 6.930 -5.205 -20.268 1.00 96.00 80 ALA A O 1
ATOM 603 N N . THR A 1 81 ? 8.393 -6.710 -19.464 1.00 95.81 81 THR A N 1
ATOM 604 C CA . THR A 1 81 ? 9.574 -6.182 -20.169 1.00 95.81 81 THR A CA 1
ATOM 605 C C . THR A 1 81 ? 10.215 -7.169 -21.144 1.00 95.81 81 THR A C 1
ATOM 607 O O . THR A 1 81 ? 11.092 -6.773 -21.919 1.00 95.81 81 THR A O 1
ATOM 610 N N . GLY A 1 82 ? 9.809 -8.443 -21.103 1.00 95.81 82 GLY A N 1
ATOM 611 C CA . GLY A 1 82 ? 10.462 -9.540 -21.819 1.00 95.81 82 GLY A CA 1
ATOM 612 C C . GLY A 1 82 ? 11.865 -9.862 -21.295 1.00 95.81 82 GLY A C 1
ATOM 613 O O . GLY A 1 82 ? 12.637 -10.508 -21.998 1.00 95.81 82 GLY A O 1
ATOM 614 N N . ARG A 1 83 ? 12.224 -9.363 -20.105 1.00 95.50 83 ARG A N 1
ATOM 615 C CA . ARG A 1 83 ? 13.542 -9.514 -19.478 1.00 95.50 83 ARG A CA 1
ATOM 616 C C . ARG A 1 83 ? 13.378 -9.845 -18.008 1.00 95.50 83 ARG A C 1
ATOM 618 O O . ARG A 1 83 ? 12.585 -9.203 -17.318 1.00 95.50 83 ARG A O 1
ATOM 625 N N . ASP A 1 84 ? 14.193 -10.765 -17.514 1.00 94.62 84 ASP A N 1
ATOM 626 C CA . ASP A 1 84 ? 14.335 -10.907 -16.074 1.00 94.62 84 ASP A CA 1
ATOM 627 C C . ASP A 1 84 ? 14.977 -9.650 -15.464 1.00 94.62 84 ASP A C 1
ATOM 629 O O . ASP A 1 84 ? 15.569 -8.799 -16.142 1.00 94.62 84 ASP A O 1
ATOM 633 N N . TRP A 1 85 ? 14.846 -9.516 -14.145 1.00 92.75 85 TRP A N 1
ATOM 634 C CA . TRP A 1 85 ? 15.346 -8.346 -13.427 1.00 92.75 85 TRP A CA 1
ATOM 635 C C . TRP A 1 85 ? 16.860 -8.127 -13.575 1.00 92.75 85 TRP A C 1
ATOM 637 O O . TRP A 1 85 ? 17.312 -6.980 -13.571 1.00 92.75 85 TRP A O 1
ATOM 647 N N . VAL A 1 86 ? 17.655 -9.197 -13.660 1.00 95.25 86 VAL A N 1
ATOM 648 C CA . VAL A 1 86 ? 19.113 -9.090 -13.780 1.00 95.25 86 VAL A CA 1
ATOM 649 C C . VAL A 1 86 ? 19.470 -8.532 -15.151 1.00 95.25 86 VAL A C 1
ATOM 651 O O . VAL A 1 86 ? 20.190 -7.534 -15.210 1.00 95.25 86 VAL A O 1
ATOM 654 N N . THR A 1 87 ? 18.913 -9.094 -16.225 1.00 97.25 87 THR A N 1
ATOM 655 C CA . THR A 1 87 ? 19.127 -8.592 -17.590 1.00 97.25 87 THR A CA 1
ATOM 656 C C . THR A 1 87 ? 18.645 -7.156 -17.737 1.00 97.25 87 THR A C 1
ATOM 658 O O . THR A 1 87 ? 19.394 -6.306 -18.210 1.00 97.25 87 THR A O 1
ATOM 661 N N . LEU A 1 88 ? 17.444 -6.834 -17.245 1.00 97.06 88 LEU A N 1
ATOM 662 C CA . LEU A 1 88 ? 16.922 -5.467 -17.287 1.00 97.06 88 LEU A CA 1
ATOM 663 C C . LEU A 1 88 ? 17.854 -4.461 -16.591 1.00 97.06 88 LEU A C 1
ATOM 665 O O . LEU A 1 88 ? 18.053 -3.345 -17.075 1.00 97.06 88 LEU A O 1
ATOM 669 N N . ARG A 1 89 ? 18.421 -4.845 -15.444 1.00 95.94 89 ARG A N 1
ATOM 670 C CA . ARG A 1 89 ? 19.340 -3.996 -14.681 1.00 95.94 89 ARG A CA 1
ATOM 671 C C . ARG A 1 89 ? 20.674 -3.803 -15.404 1.00 95.94 89 ARG A C 1
ATOM 673 O O . ARG A 1 89 ? 21.200 -2.692 -15.378 1.00 95.94 89 ARG A O 1
ATOM 680 N N . LEU A 1 90 ? 21.218 -4.853 -16.020 1.00 97.81 90 LEU A N 1
ATOM 681 C CA . LEU A 1 90 ? 22.445 -4.765 -16.818 1.00 97.81 90 LEU A CA 1
ATOM 682 C C . LEU A 1 90 ? 22.237 -3.872 -18.045 1.00 97.81 90 LEU A C 1
ATOM 684 O O . LEU A 1 90 ? 22.997 -2.923 -18.221 1.00 97.81 90 LEU A O 1
ATOM 688 N N . ASP A 1 91 ? 21.148 -4.076 -18.790 1.00 97.81 91 ASP A N 1
ATOM 689 C CA . ASP A 1 91 ? 20.795 -3.234 -19.939 1.00 97.81 91 ASP A CA 1
ATOM 690 C C . ASP A 1 91 ? 20.623 -1.760 -19.527 1.00 97.81 91 ASP A C 1
ATOM 692 O O . ASP A 1 91 ? 20.998 -0.845 -20.261 1.00 97.81 91 ASP A O 1
ATOM 696 N N . TRP A 1 92 ? 20.073 -1.498 -18.332 1.00 97.75 92 TRP A N 1
ATOM 697 C CA . TRP A 1 92 ? 19.963 -0.134 -17.811 1.00 97.75 92 TRP A CA 1
ATOM 698 C C . TRP A 1 92 ? 21.333 0.483 -17.511 1.00 97.75 92 TRP A C 1
ATOM 700 O O . TRP A 1 92 ? 21.542 1.664 -17.789 1.00 97.75 92 TRP A O 1
ATOM 710 N N . PHE A 1 93 ? 22.276 -0.287 -16.961 1.00 97.94 93 PHE A N 1
ATOM 711 C CA . PHE A 1 93 ? 23.643 0.194 -16.754 1.00 97.94 93 PHE A CA 1
ATOM 712 C C . PHE A 1 93 ? 24.365 0.453 -18.074 1.00 97.94 93 PHE A C 1
ATOM 714 O O . PHE A 1 93 ? 25.012 1.492 -18.202 1.00 97.94 93 PHE A O 1
ATOM 721 N N . ASP A 1 94 ? 24.218 -0.425 -19.065 1.00 98.19 94 ASP A N 1
ATOM 722 C CA . ASP A 1 94 ? 24.780 -0.194 -20.396 1.00 98.19 94 ASP A CA 1
ATOM 723 C C . ASP A 1 94 ? 24.185 1.059 -21.040 1.00 98.19 94 ASP A C 1
ATOM 725 O O . ASP A 1 94 ? 24.928 1.878 -21.583 1.00 98.19 94 ASP A O 1
ATOM 729 N N . HIS A 1 95 ? 22.876 1.285 -20.901 1.00 96.69 95 HIS A N 1
ATOM 730 C CA . HIS A 1 95 ? 22.254 2.544 -21.302 1.00 96.69 95 HIS A CA 1
ATOM 731 C C . HIS A 1 95 ? 22.865 3.751 -20.578 1.00 96.69 95 HIS A C 1
ATOM 733 O O . HIS A 1 95 ? 23.255 4.728 -21.219 1.00 96.69 95 HIS A O 1
ATOM 739 N N . ALA A 1 96 ? 22.989 3.677 -19.251 1.00 96.00 96 ALA A N 1
ATOM 740 C CA . ALA A 1 96 ? 23.511 4.770 -18.439 1.00 96.00 96 ALA A CA 1
ATOM 741 C C . ALA A 1 96 ? 24.981 5.105 -18.745 1.00 96.00 96 ALA A C 1
ATOM 743 O O . ALA A 1 96 ? 25.396 6.253 -18.594 1.00 96.00 96 ALA A O 1
ATOM 744 N N . LEU A 1 97 ? 25.754 4.117 -19.204 1.00 96.69 97 LEU A N 1
ATOM 745 C CA . LEU A 1 97 ? 27.151 4.255 -19.619 1.00 96.69 97 LEU A CA 1
ATOM 746 C C . LEU A 1 97 ? 27.316 4.574 -21.117 1.00 96.69 97 LEU A C 1
ATOM 748 O O . LEU A 1 97 ? 28.448 4.620 -21.598 1.00 96.69 97 LEU A O 1
ATOM 752 N N . GLY A 1 98 ? 26.222 4.771 -21.863 1.00 96.12 98 GLY A N 1
ATOM 753 C CA . GLY A 1 98 ? 26.254 5.073 -23.300 1.00 96.12 98 GLY A CA 1
ATOM 754 C C . GLY A 1 98 ? 26.661 3.892 -24.190 1.00 96.12 98 GLY A C 1
ATOM 755 O O . GLY A 1 98 ? 27.091 4.096 -25.322 1.00 96.12 98 GLY A O 1
ATOM 756 N N . ARG A 1 99 ? 26.553 2.661 -23.684 1.00 97.75 99 ARG A N 1
ATOM 757 C CA . ARG A 1 99 ? 26.936 1.410 -24.364 1.00 97.75 99 ARG A CA 1
ATOM 758 C C . ARG A 1 99 ? 25.760 0.701 -25.031 1.00 97.75 99 ARG A C 1
ATOM 760 O O . ARG A 1 99 ? 25.977 -0.200 -25.834 1.00 97.75 99 ARG A O 1
ATOM 767 N N . GLY A 1 100 ? 24.530 1.100 -24.711 1.00 95.69 100 GLY A N 1
ATOM 768 C CA . GLY A 1 100 ? 23.324 0.460 -25.221 1.00 95.69 100 GLY A CA 1
ATOM 769 C C . GLY A 1 100 ? 22.101 1.381 -25.269 1.00 95.69 100 GLY A C 1
ATOM 770 O O . GLY A 1 100 ? 22.111 2.493 -24.728 1.00 95.69 100 GLY A O 1
ATOM 771 N N . PRO A 1 101 ? 21.026 0.936 -25.938 1.00 95.94 101 PRO A N 1
ATOM 772 C CA . PRO A 1 101 ? 19.755 1.648 -25.945 1.00 95.94 101 PRO A CA 1
ATOM 773 C C . PRO A 1 101 ? 19.062 1.558 -24.578 1.00 95.94 101 PRO A C 1
ATOM 775 O O . PRO A 1 101 ? 19.330 0.658 -23.787 1.00 95.94 101 PRO A O 1
ATOM 778 N N . ALA A 1 102 ? 18.111 2.456 -24.311 1.00 95.12 102 ALA A N 1
ATOM 779 C CA . ALA A 1 102 ? 17.289 2.374 -23.105 1.00 95.12 102 ALA A CA 1
ATOM 780 C C . ALA A 1 102 ? 16.404 1.107 -23.128 1.00 95.12 102 ALA A C 1
ATOM 782 O O . ALA A 1 102 ? 15.598 0.962 -24.056 1.00 95.12 102 ALA A O 1
ATOM 783 N N . PRO A 1 103 ? 16.462 0.225 -22.108 1.00 96.12 103 PRO A N 1
ATOM 784 C CA . PRO A 1 103 ? 15.655 -0.998 -22.095 1.00 96.12 103 PRO A CA 1
ATOM 785 C C . PRO A 1 103 ? 14.171 -0.746 -21.793 1.00 96.12 103 PRO A C 1
ATOM 787 O O . PRO A 1 103 ? 13.339 -1.623 -22.008 1.00 96.12 103 PRO A O 1
ATOM 790 N N . LEU A 1 104 ? 13.821 0.455 -21.312 1.00 95.44 104 LEU A N 1
ATOM 791 C CA . LEU A 1 104 ? 12.457 0.844 -20.955 1.00 95.44 104 LEU A CA 1
ATOM 792 C C . LEU A 1 104 ? 12.070 2.168 -21.600 1.00 95.44 104 LEU A C 1
ATOM 794 O O . LEU A 1 104 ? 12.613 3.230 -21.291 1.00 95.44 104 LEU A O 1
ATOM 798 N N . GLN A 1 105 ? 11.043 2.120 -22.442 1.00 91.38 105 GLN A N 1
ATOM 799 C CA . GLN A 1 105 ? 10.539 3.307 -23.132 1.00 91.38 105 GLN A CA 1
ATOM 800 C C . GLN A 1 105 ? 9.572 4.129 -22.271 1.00 91.38 105 GLN A C 1
ATOM 802 O O . GLN A 1 105 ? 9.445 5.333 -22.479 1.00 91.38 105 GLN A O 1
ATOM 807 N N . ARG A 1 106 ? 8.945 3.511 -21.265 1.00 94.94 106 ARG A N 1
ATOM 808 C CA . ARG A 1 106 ? 7.923 4.103 -20.389 1.00 94.94 106 ARG A CA 1
ATOM 809 C C . ARG A 1 106 ? 8.063 3.591 -18.957 1.00 94.94 106 ARG A C 1
ATOM 811 O O . ARG A 1 106 ? 8.736 2.586 -18.738 1.00 94.94 106 ARG A O 1
ATOM 818 N N . ASP A 1 107 ? 7.424 4.278 -18.018 1.00 97.12 107 ASP A N 1
ATOM 819 C CA . ASP A 1 107 ? 7.241 3.753 -16.665 1.00 97.12 107 ASP A CA 1
ATOM 820 C C . ASP A 1 107 ? 6.255 2.580 -16.670 1.00 97.12 107 ASP A C 1
ATOM 822 O O . ASP A 1 107 ? 5.474 2.414 -17.610 1.00 97.12 107 ASP A O 1
ATOM 826 N N . LEU A 1 108 ? 6.297 1.772 -15.615 1.00 97.38 108 LEU A N 1
ATOM 827 C CA . LEU A 1 108 ? 5.465 0.592 -15.436 1.00 97.38 108 LEU A CA 1
ATOM 828 C C . LEU A 1 108 ? 4.893 0.586 -14.018 1.00 97.38 108 LEU A C 1
ATOM 830 O O . LEU A 1 108 ? 5.615 0.395 -13.046 1.00 97.38 108 LEU A O 1
ATOM 834 N N . PHE A 1 109 ? 3.585 0.768 -13.894 1.00 97.19 109 PHE A N 1
ATOM 835 C CA . PHE A 1 109 ? 2.856 0.728 -12.630 1.00 97.19 109 PHE A CA 1
ATOM 836 C C . PHE A 1 109 ? 1.801 -0.372 -12.704 1.00 97.19 109 PHE A C 1
ATOM 838 O O . PHE A 1 109 ? 0.874 -0.286 -13.503 1.00 97.19 109 PHE A O 1
ATOM 845 N N . TRP A 1 110 ? 1.929 -1.420 -11.900 1.00 97.69 110 TRP A N 1
ATOM 846 C CA . TRP A 1 110 ? 0.921 -2.470 -11.823 1.00 97.69 110 TRP A CA 1
ATOM 847 C C . TRP A 1 110 ? -0.310 -1.948 -11.086 1.00 97.69 110 TRP A C 1
ATOM 849 O O . TRP A 1 110 ? -0.240 -1.699 -9.887 1.00 97.69 110 TRP A O 1
ATOM 859 N N . GLN A 1 111 ? -1.442 -1.795 -11.763 1.00 97.19 111 GLN A N 1
ATOM 860 C CA . GLN A 1 111 ? -2.703 -1.531 -11.079 1.00 97.19 111 GLN A CA 1
ATOM 861 C C . GLN A 1 111 ? -3.274 -2.865 -10.598 1.00 97.19 111 GLN A C 1
ATOM 863 O O . GLN A 1 111 ? -3.700 -3.681 -11.415 1.00 97.19 111 GLN A O 1
ATOM 868 N N . MET A 1 112 ? -3.282 -3.081 -9.285 1.00 97.62 112 MET A N 1
ATOM 869 C CA . MET A 1 112 ? -3.965 -4.210 -8.652 1.00 97.62 112 MET A CA 1
ATOM 870 C C . MET A 1 112 ? -5.475 -4.083 -8.866 1.00 97.62 112 MET A C 1
ATOM 872 O O . MET A 1 112 ? -5.997 -2.976 -8.992 1.00 97.62 112 MET A O 1
ATOM 876 N N . GLN A 1 113 ? -6.196 -5.195 -8.901 1.00 96.88 113 GLN A N 1
ATOM 877 C CA . GLN A 1 113 ? -7.646 -5.207 -9.065 1.00 96.8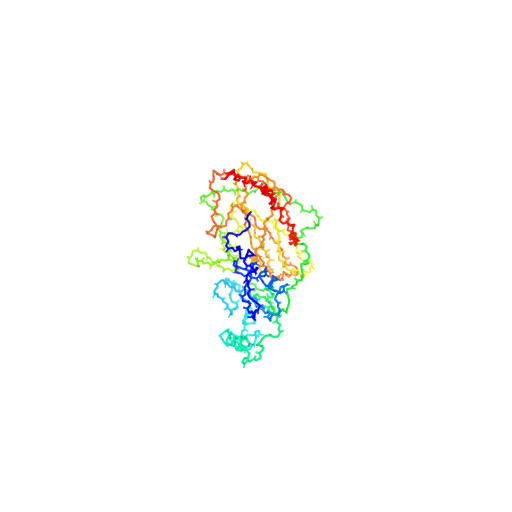8 113 GLN A CA 1
ATOM 878 C C . GLN A 1 113 ? -8.265 -6.350 -8.263 1.00 96.88 113 GLN A C 1
ATOM 880 O O . GLN A 1 113 ? -7.692 -7.439 -8.183 1.00 96.88 113 GLN A O 1
ATOM 885 N N . ALA A 1 114 ? -9.461 -6.112 -7.725 1.00 95.44 114 ALA A N 1
ATOM 886 C CA . ALA A 1 114 ? -10.256 -7.163 -7.106 1.00 95.44 114 ALA A CA 1
ATOM 887 C C . ALA A 1 114 ? -10.472 -8.351 -8.062 1.00 95.44 114 ALA A C 1
ATOM 889 O O . ALA A 1 114 ? -10.693 -8.173 -9.262 1.00 95.44 114 ALA A O 1
ATOM 890 N N . GLY A 1 115 ? -10.414 -9.565 -7.525 1.00 95.06 115 GLY A N 1
ATOM 891 C CA . GLY A 1 115 ? -10.649 -10.798 -8.272 1.00 95.06 115 GLY A CA 1
ATOM 892 C C . GLY A 1 115 ? -11.475 -11.800 -7.471 1.00 95.06 115 GLY A C 1
ATOM 893 O O . GLY A 1 115 ? -12.254 -11.427 -6.591 1.00 95.06 115 GLY A O 1
ATOM 894 N N . LEU A 1 116 ? -11.300 -13.081 -7.779 1.00 95.62 116 LEU A N 1
ATOM 895 C CA . LEU A 1 116 ? -11.885 -14.188 -7.028 1.00 95.62 116 LEU A CA 1
ATOM 896 C C . LEU A 1 116 ? -10.840 -14.694 -6.040 1.00 95.62 116 LEU A C 1
ATOM 898 O O . LEU A 1 116 ? -9.983 -15.492 -6.407 1.00 95.62 116 LEU A O 1
ATOM 902 N N . TRP A 1 117 ? -10.905 -14.205 -4.800 1.00 97.38 117 TRP A N 1
ATOM 903 C CA . TRP A 1 117 ? -9.912 -14.508 -3.767 1.00 97.38 117 TRP A CA 1
ATOM 904 C C . TRP A 1 117 ? -9.570 -16.008 -3.682 1.00 97.38 117 TRP A C 1
ATOM 906 O O . TRP A 1 117 ? -10.500 -16.816 -3.585 1.00 97.38 117 TRP A O 1
ATOM 9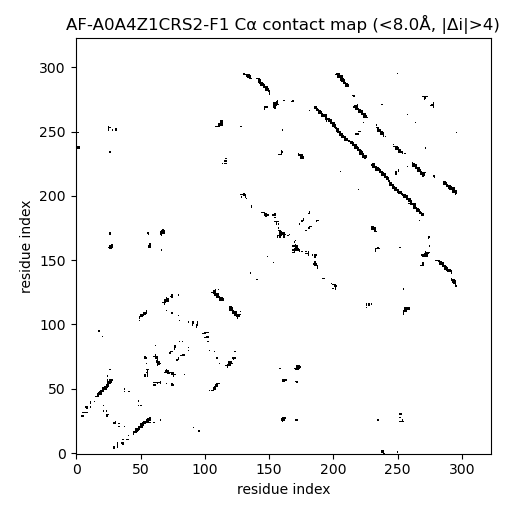16 N N . PRO A 1 118 ? -8.277 -16.394 -3.681 1.00 97.31 118 PRO A N 1
ATOM 917 C CA . PRO A 1 118 ? -7.078 -15.540 -3.654 1.00 97.31 118 PRO A CA 1
ATOM 918 C C . PRO A 1 118 ? -6.577 -15.042 -5.022 1.00 97.31 118 PRO A C 1
ATOM 920 O O . PRO A 1 118 ? -5.637 -14.252 -5.071 1.00 97.31 118 PRO A O 1
ATOM 923 N N . SER A 1 119 ? -7.181 -15.472 -6.130 1.00 98.00 119 SER A N 1
ATOM 924 C CA . SER A 1 119 ? -6.792 -15.066 -7.484 1.00 98.00 119 SER A CA 1
ATOM 925 C C . SER A 1 119 ? -7.272 -13.646 -7.795 1.00 98.00 119 SER A C 1
ATOM 927 O O . SER A 1 119 ? -8.441 -13.397 -8.104 1.00 98.00 119 SER A O 1
ATOM 929 N N . MET A 1 120 ? -6.342 -12.703 -7.714 1.00 97.88 120 MET A N 1
ATOM 930 C CA . MET A 1 120 ? -6.554 -11.276 -7.916 1.00 97.88 120 MET A CA 1
ATOM 931 C C . MET A 1 120 ? -6.250 -10.858 -9.357 1.00 97.88 120 MET A C 1
ATOM 933 O O . MET A 1 120 ? -5.529 -11.526 -10.096 1.00 97.88 120 MET A O 1
ATOM 937 N N . GLY A 1 121 ? -6.817 -9.727 -9.771 1.00 97.44 121 GLY A N 1
ATOM 938 C CA . GLY A 1 121 ? -6.602 -9.161 -11.098 1.00 97.44 121 GLY A CA 1
ATOM 939 C C . GLY A 1 121 ? -5.563 -8.043 -11.104 1.00 97.44 121 GLY A C 1
ATOM 940 O O . GLY A 1 121 ? -5.144 -7.529 -10.066 1.00 97.44 121 GLY A O 1
ATOM 941 N N . GLY A 1 122 ? -5.191 -7.594 -12.296 1.00 96.88 122 GLY A N 1
ATOM 942 C CA . GLY A 1 122 ? -4.429 -6.365 -12.459 1.00 96.88 122 GLY A CA 1
ATOM 943 C C . GLY A 1 122 ? -3.842 -6.203 -13.851 1.00 96.88 122 GLY A C 1
ATOM 944 O O . GLY A 1 122 ? -4.062 -7.029 -14.738 1.00 96.88 122 GLY A O 1
ATOM 945 N N . GLY A 1 123 ? -3.103 -5.116 -14.046 1.00 97.31 123 GLY A N 1
ATOM 946 C CA . GLY A 1 123 ? -2.418 -4.860 -15.307 1.00 97.31 123 GLY A CA 1
ATOM 947 C C . GLY A 1 123 ? -1.423 -3.710 -15.234 1.00 97.31 123 GLY A C 1
ATOM 948 O O . GLY A 1 123 ? -1.609 -2.751 -14.482 1.00 97.31 123 GLY A O 1
ATOM 949 N N . TRP A 1 124 ? -0.377 -3.794 -16.055 1.00 97.44 124 TRP A N 1
ATOM 950 C CA . TRP A 1 124 ? 0.633 -2.748 -16.188 1.00 97.44 124 TRP A CA 1
ATOM 951 C C . TRP A 1 124 ? 0.071 -1.497 -16.864 1.00 97.44 124 TRP A C 1
ATOM 953 O O . TRP A 1 124 ? -0.471 -1.557 -17.965 1.00 97.44 124 TRP A O 1
ATOM 963 N N . GLN A 1 125 ? 0.263 -0.357 -16.212 1.00 95.62 125 GLN A N 1
ATOM 964 C CA . GLN A 1 125 ? -0.068 0.975 -16.699 1.00 95.62 125 GLN A CA 1
ATOM 965 C C . GLN A 1 125 ? 1.214 1.776 -16.929 1.00 95.62 125 GLN A C 1
ATOM 967 O O . GLN A 1 125 ? 2.202 1.609 -16.214 1.00 95.62 125 GLN A O 1
ATOM 972 N N . SER A 1 126 ? 1.201 2.679 -17.910 1.00 93.94 126 SER A N 1
ATOM 973 C CA . SER A 1 126 ? 2.331 3.584 -18.171 1.00 93.94 126 SER A CA 1
ATOM 974 C C . SER A 1 126 ? 2.383 4.782 -17.222 1.00 93.94 126 SER A C 1
ATOM 976 O O . SER A 1 126 ? 3.387 5.488 -17.166 1.00 93.94 126 SER A O 1
ATOM 978 N N . HIS A 1 127 ? 1.299 5.023 -16.490 1.00 88.88 127 HIS A N 1
ATOM 979 C CA . HIS A 1 127 ? 1.158 6.092 -15.517 1.00 88.88 127 HIS A CA 1
ATOM 980 C C . HIS A 1 127 ? 0.231 5.640 -14.388 1.00 88.88 127 HIS A C 1
ATOM 982 O O . HIS A 1 127 ? -0.632 4.781 -14.576 1.00 88.88 127 HIS A O 1
ATOM 988 N N . ARG A 1 128 ? 0.374 6.252 -13.211 1.00 84.12 128 ARG A N 1
ATOM 989 C CA . ARG A 1 128 ? -0.615 6.101 -12.138 1.00 84.12 128 ARG A CA 1
ATOM 990 C C . ARG A 1 128 ? -1.903 6.818 -12.543 1.00 84.12 128 ARG A C 1
ATOM 992 O O . ARG A 1 128 ? -1.854 7.836 -13.238 1.00 84.12 128 ARG A O 1
ATOM 999 N N . ALA A 1 129 ? -3.052 6.286 -12.136 1.00 76.00 129 ALA A N 1
ATOM 1000 C CA . ALA A 1 129 ? -4.300 7.023 -12.273 1.00 76.00 129 ALA A CA 1
ATOM 1001 C C . ALA A 1 129 ? -4.189 8.342 -11.481 1.00 76.00 129 ALA A C 1
ATOM 1003 O O . ALA A 1 129 ? -3.628 8.335 -10.382 1.00 76.00 129 ALA A O 1
ATOM 1004 N N . PRO A 1 130 ? -4.664 9.476 -12.027 1.00 66.94 130 PRO A N 1
ATOM 1005 C CA . PRO A 1 130 ? -4.733 10.713 -11.258 1.00 66.94 130 PRO A CA 1
ATOM 1006 C C . PRO A 1 130 ? -5.659 10.508 -10.057 1.00 66.94 130 PRO A C 1
ATOM 1008 O O . PRO A 1 130 ? -6.611 9.733 -10.167 1.00 66.94 130 PRO A O 1
ATOM 1011 N N . HIS A 1 131 ? -5.420 11.230 -8.955 1.00 60.44 131 HIS A N 1
ATOM 1012 C CA . HIS A 1 131 ? -6.312 11.223 -7.794 1.00 60.44 131 HIS A CA 1
ATOM 1013 C C . HIS A 1 131 ? -7.738 11.496 -8.266 1.00 60.44 131 HIS A C 1
ATOM 1015 O O . HIS A 1 131 ? -8.078 12.609 -8.675 1.00 60.44 131 HIS A O 1
ATOM 1021 N N . ARG A 1 132 ? -8.569 10.464 -8.272 1.00 46.34 132 ARG A N 1
ATOM 1022 C CA . ARG A 1 132 ? -9.970 10.596 -8.619 1.00 46.34 132 ARG A CA 1
ATOM 1023 C C . ARG A 1 132 ? -10.768 9.901 -7.539 1.00 46.34 132 ARG A C 1
ATOM 1025 O O . ARG A 1 132 ? -10.505 8.754 -7.206 1.00 46.34 132 ARG A O 1
ATOM 1032 N N . HIS A 1 133 ? -11.760 10.645 -7.066 1.00 50.16 133 HIS A N 1
ATOM 1033 C CA . HIS A 1 133 ? -12.799 10.242 -6.126 1.00 50.16 133 HIS A CA 1
ATOM 1034 C C . HIS A 1 133 ? -12.359 10.172 -4.655 1.00 50.16 133 HIS A C 1
ATOM 1036 O O . HIS A 1 133 ? -11.329 9.612 -4.294 1.00 50.16 133 HIS A O 1
ATOM 1042 N N . SER A 1 134 ? -13.188 10.746 -3.781 1.00 43.78 134 SER A N 1
ATOM 1043 C CA . SER A 1 134 ? -13.230 10.336 -2.384 1.00 43.78 134 SER A CA 1
ATOM 1044 C C . SER A 1 134 ? -13.959 9.005 -2.294 1.00 43.78 134 SER A C 1
ATOM 1046 O O . SER A 1 134 ? -15.021 8.837 -2.895 1.00 43.78 134 SER A O 1
ATOM 1048 N N . VAL A 1 135 ? -13.440 8.079 -1.483 1.00 47.41 135 VAL A N 1
ATOM 1049 C CA . VAL A 1 135 ? -14.259 6.995 -0.922 1.00 47.41 135 VAL A CA 1
ATOM 1050 C C . VAL A 1 135 ? -15.121 7.623 0.168 1.00 47.41 135 VAL A C 1
ATOM 1052 O O . VAL A 1 135 ? -14.955 7.403 1.363 1.00 47.41 135 VAL A O 1
ATOM 1055 N N . ALA A 1 136 ? -16.011 8.511 -0.249 1.00 37.84 136 ALA A N 1
ATOM 1056 C CA . ALA A 1 136 ? -17.066 8.971 0.608 1.00 37.84 136 ALA A CA 1
ATOM 1057 C C . ALA A 1 136 ? -18.142 7.879 0.547 1.00 37.84 136 ALA A C 1
ATOM 1059 O O . ALA A 1 136 ? -18.727 7.631 -0.509 1.00 37.84 136 ALA A O 1
ATOM 1060 N N . GLY A 1 137 ? -18.480 7.284 1.696 1.00 39.56 137 GLY A N 1
ATOM 1061 C CA . GLY A 1 137 ? -19.911 7.085 1.934 1.00 39.56 137 GLY A CA 1
ATOM 1062 C C . GLY A 1 137 ? -20.607 8.413 1.597 1.00 39.56 137 GLY A C 1
ATOM 1063 O O . GLY A 1 137 ? -19.980 9.452 1.806 1.00 39.56 137 GLY A O 1
ATOM 1064 N N . PRO A 1 138 ? -21.807 8.404 0.993 1.00 28.58 138 PRO A N 1
ATOM 1065 C CA . PRO A 1 138 ? -22.409 9.562 0.321 1.00 28.58 138 PRO A CA 1
ATOM 1066 C C . PRO A 1 138 ? -22.081 10.890 1.028 1.00 28.58 138 PRO A C 1
ATOM 1068 O O . PRO A 1 138 ? -22.200 10.933 2.257 1.00 28.58 138 PRO A O 1
ATOM 1071 N N . PRO A 1 139 ? -21.612 11.936 0.309 1.00 34.44 139 PRO A N 1
ATOM 1072 C CA . PRO A 1 139 ? -21.074 13.154 0.919 1.00 34.44 139 PRO A CA 1
ATOM 1073 C C . PRO A 1 139 ? -21.979 13.644 2.055 1.00 34.44 139 PRO A C 1
ATOM 1075 O O . PRO A 1 139 ? -23.114 14.046 1.817 1.00 34.44 139 PRO A O 1
ATOM 1078 N N . GLY A 1 140 ? -21.483 13.544 3.294 1.00 40.81 140 GLY A N 1
ATOM 1079 C CA . GLY A 1 140 ? -22.243 13.872 4.504 1.00 40.81 140 GLY A CA 1
ATOM 1080 C C . GLY A 1 140 ? -22.347 12.765 5.558 1.00 40.81 140 GLY A C 1
ATOM 1081 O O . GLY A 1 140 ? -22.673 13.087 6.699 1.00 40.81 140 GLY A O 1
ATOM 1082 N N . VAL A 1 141 ? -22.033 11.498 5.254 1.00 52.38 141 VAL A N 1
ATOM 1083 C CA . VAL A 1 141 ? -22.034 10.448 6.292 1.00 52.38 141 VAL A CA 1
ATOM 1084 C C . VAL A 1 141 ? -20.756 10.538 7.122 1.00 52.38 141 VAL A C 1
ATOM 1086 O O . VAL A 1 141 ? -19.694 10.055 6.739 1.00 52.38 141 VAL A O 1
ATOM 1089 N N . ARG A 1 142 ? -20.873 11.207 8.266 1.00 68.69 142 ARG A N 1
ATOM 1090 C CA . ARG A 1 142 ? -19.838 11.292 9.291 1.00 68.69 142 ARG A CA 1
ATOM 1091 C C . ARG A 1 142 ? -20.104 10.220 10.330 1.00 68.69 142 ARG A C 1
ATOM 1093 O O . ARG A 1 142 ? -21.189 10.183 10.906 1.00 68.69 142 ARG A O 1
ATOM 1100 N N . HIS A 1 143 ? -19.128 9.352 10.564 1.00 78.62 143 HIS A N 1
ATOM 1101 C CA . HIS A 1 143 ? -19.262 8.330 11.593 1.00 78.62 143 HIS A CA 1
ATOM 1102 C C . HIS A 1 143 ? -18.702 8.835 12.919 1.00 78.62 143 HIS A C 1
ATOM 1104 O O . HIS A 1 143 ? -17.636 9.456 12.962 1.00 78.62 143 HIS A O 1
ATOM 1110 N N . THR A 1 144 ? -19.426 8.525 13.989 1.00 86.75 144 THR A N 1
ATOM 1111 C CA . THR A 1 144 ? -18.922 8.592 15.357 1.00 86.75 144 THR A CA 1
ATOM 1112 C C . THR A 1 144 ? -18.636 7.171 15.809 1.00 86.75 144 THR A C 1
ATOM 1114 O O . THR A 1 144 ? -19.503 6.305 15.682 1.00 86.75 144 THR A O 1
ATOM 1117 N N . VAL A 1 145 ? -17.427 6.922 16.305 1.00 90.50 145 VAL A N 1
ATOM 1118 C CA . VAL A 1 145 ? -16.997 5.597 16.765 1.00 90.50 145 VAL A CA 1
ATOM 1119 C C . VAL A 1 145 ? -16.262 5.697 18.094 1.00 90.50 145 VAL A C 1
ATOM 1121 O O . VAL A 1 145 ? -15.591 6.690 18.374 1.00 90.50 145 VAL A O 1
ATOM 1124 N N . THR A 1 146 ? -16.369 4.639 18.887 1.00 91.88 146 THR A N 1
ATOM 1125 C CA . THR A 1 146 ? -15.605 4.450 20.120 1.00 91.88 146 THR A CA 1
ATOM 1126 C C . THR A 1 146 ? -14.722 3.228 19.940 1.00 91.88 146 THR A C 1
ATOM 1128 O O . THR A 1 146 ? -15.225 2.175 19.561 1.00 91.88 146 THR A O 1
ATOM 1131 N N . ILE A 1 147 ? -13.422 3.373 20.184 1.00 92.19 147 ILE A N 1
ATOM 1132 C CA . ILE A 1 147 ? -12.444 2.293 20.050 1.00 92.19 147 ILE A CA 1
ATOM 1133 C C . ILE A 1 147 ? -11.839 2.021 21.421 1.00 92.19 147 ILE A C 1
ATOM 1135 O O . ILE A 1 147 ? -11.075 2.840 21.944 1.00 92.19 147 ILE A O 1
ATOM 1139 N N . ASP A 1 148 ? -12.166 0.863 21.978 1.00 91.00 148 ASP A N 1
ATOM 1140 C CA . ASP A 1 148 ? -11.552 0.377 23.207 1.00 91.00 148 ASP A CA 1
ATOM 1141 C C . ASP A 1 148 ? -10.115 -0.074 22.940 1.00 91.00 148 ASP A C 1
ATOM 1143 O O . ASP A 1 148 ? -9.756 -0.482 21.833 1.00 91.00 148 ASP A O 1
ATOM 1147 N N . PHE A 1 149 ? -9.256 0.028 23.949 1.00 89.69 149 PHE A N 1
ATOM 1148 C CA . PHE A 1 149 ? -7.878 -0.423 23.824 1.00 89.69 149 PHE A CA 1
ATOM 1149 C C . PHE A 1 149 ? -7.381 -1.062 25.106 1.00 89.69 149 PHE A C 1
ATOM 1151 O O . PHE A 1 149 ? -7.366 -0.433 26.163 1.00 89.69 149 PHE A O 1
ATOM 1158 N N . ASP A 1 150 ? -6.929 -2.302 24.959 1.00 90.31 150 ASP A N 1
ATOM 1159 C CA . ASP A 1 150 ? -6.239 -3.072 25.977 1.00 90.31 150 ASP A CA 1
ATOM 1160 C C . ASP A 1 150 ? -4.807 -3.343 25.482 1.00 90.31 150 ASP A C 1
ATOM 1162 O O . ASP A 1 150 ? -4.630 -4.077 24.507 1.00 90.31 150 ASP A O 1
ATOM 1166 N N . PRO A 1 151 ? -3.767 -2.766 26.113 1.00 90.56 151 PRO A N 1
ATOM 1167 C CA . PRO A 1 151 ? -2.385 -2.977 25.691 1.00 90.56 151 PRO A CA 1
ATOM 1168 C C . PRO A 1 151 ? -1.906 -4.428 25.865 1.00 90.56 151 PRO A C 1
ATOM 1170 O O . PRO A 1 151 ? -0.885 -4.788 25.280 1.00 90.56 151 PRO A O 1
ATOM 1173 N N . SER A 1 152 ? -2.609 -5.258 26.649 1.00 91.88 152 SER A N 1
ATOM 1174 C CA . SER A 1 152 ? -2.318 -6.694 26.775 1.00 91.88 152 SER A CA 1
ATOM 1175 C C . SER A 1 152 ? -2.875 -7.526 25.613 1.00 91.88 152 SER A C 1
ATOM 1177 O O . SER A 1 152 ? -2.438 -8.657 25.405 1.00 91.88 152 SER A O 1
ATOM 1179 N N . ASN A 1 153 ? -3.782 -6.943 24.823 1.00 92.69 153 ASN A N 1
ATOM 1180 C CA . ASN A 1 153 ? -4.368 -7.534 23.627 1.00 92.69 153 ASN A CA 1
ATOM 1181 C C . ASN A 1 153 ? -4.406 -6.492 22.486 1.00 92.69 153 ASN A C 1
ATOM 1183 O O . ASN A 1 153 ? -5.479 -5.987 22.139 1.00 92.69 153 ASN A O 1
ATOM 1187 N N . PRO A 1 154 ? -3.237 -6.088 21.948 1.00 94.50 154 PRO A N 1
ATOM 1188 C CA . PRO A 1 154 ? -3.172 -5.100 20.880 1.00 94.50 154 PRO A CA 1
ATOM 1189 C C . PRO A 1 154 ? -3.727 -5.671 19.572 1.00 94.50 154 PRO A C 1
ATOM 1191 O O . PRO A 1 154 ? -3.621 -6.864 19.294 1.00 94.50 154 PRO A O 1
ATOM 1194 N N . HIS A 1 155 ? -4.263 -4.791 18.728 1.00 96.12 155 HIS A N 1
ATOM 1195 C CA . HIS A 1 155 ? -4.743 -5.170 17.405 1.00 96.12 155 HIS A CA 1
ATOM 1196 C C . HIS A 1 155 ? -3.579 -5.704 16.552 1.00 96.12 155 HIS A C 1
ATOM 1198 O O . HIS A 1 155 ? -2.530 -5.043 16.467 1.00 96.12 155 HIS A O 1
ATOM 1204 N N . PRO A 1 156 ? -3.727 -6.903 15.958 1.00 95.56 156 PRO A N 1
ATOM 1205 C CA . PRO A 1 156 ? -2.629 -7.573 15.282 1.00 95.56 156 PRO A CA 1
ATOM 1206 C C . PRO A 1 156 ? -2.320 -6.939 13.923 1.00 95.56 156 PRO A C 1
ATOM 1208 O O . PRO A 1 156 ? -3.204 -6.428 13.236 1.00 95.56 156 PRO A O 1
ATOM 1211 N N . THR A 1 157 ? -1.061 -7.035 13.489 1.00 95.75 157 THR A N 1
ATOM 1212 C CA . THR A 1 157 ? -0.651 -6.601 12.150 1.00 95.75 157 THR A CA 1
ATOM 1213 C C . THR A 1 157 ? -1.468 -7.316 11.066 1.00 95.75 157 THR A C 1
ATOM 1215 O O . THR A 1 157 ? -1.370 -8.539 10.953 1.00 95.75 157 THR A O 1
ATOM 1218 N N . PRO A 1 158 ? -2.212 -6.592 10.205 1.00 95.25 158 PRO A N 1
ATOM 1219 C CA . PRO A 1 158 ? -3.146 -7.190 9.242 1.00 95.25 158 PRO A CA 1
ATOM 1220 C C . PRO A 1 158 ? -2.496 -7.739 7.963 1.00 95.25 158 PRO A C 1
ATOM 1222 O O . PRO A 1 158 ? -3.193 -8.123 7.024 1.00 95.25 158 PRO A O 1
ATOM 1225 N N . GLY A 1 159 ? -1.167 -7.702 7.883 1.00 95.38 159 GLY A N 1
ATOM 1226 C CA . GLY A 1 159 ? -0.433 -7.722 6.625 1.00 95.38 159 GLY A CA 1
ATOM 1227 C C . GLY A 1 159 ? 0.108 -6.335 6.280 1.00 95.38 159 GLY A C 1
ATOM 1228 O O . GLY A 1 159 ? 0.617 -5.599 7.129 1.00 95.38 159 GLY A O 1
ATOM 1229 N N . GLY A 1 160 ? -0.031 -5.965 5.012 1.00 93.75 160 GLY A N 1
ATOM 1230 C CA . GLY A 1 160 ? 0.358 -4.670 4.471 1.00 93.75 160 GLY A CA 1
ATOM 1231 C C . GLY A 1 160 ? 1.858 -4.554 4.216 1.00 93.75 160 GLY A C 1
ATOM 1232 O O . GLY A 1 160 ? 2.562 -5.538 3.971 1.00 93.75 160 GLY A O 1
ATOM 1233 N N . ALA A 1 161 ? 2.345 -3.317 4.250 1.00 91.62 161 ALA A N 1
ATOM 1234 C CA . ALA A 1 161 ? 3.700 -2.946 3.861 1.00 91.62 161 ALA A CA 1
ATOM 1235 C C . ALA A 1 161 ? 4.740 -3.218 4.969 1.00 91.62 161 ALA A C 1
ATOM 1237 O O . ALA A 1 161 ? 5.293 -2.301 5.585 1.00 91.62 161 ALA A O 1
ATOM 1238 N N . VAL A 1 162 ? 4.996 -4.498 5.235 1.00 90.25 162 VAL A N 1
ATOM 1239 C CA . VAL A 1 162 ? 5.982 -4.962 6.222 1.00 90.25 162 VAL A CA 1
ATOM 1240 C C . VAL A 1 162 ? 7.411 -4.876 5.647 1.00 90.25 162 VAL A C 1
ATOM 1242 O O . VAL A 1 162 ? 7.672 -5.482 4.607 1.00 90.25 162 VAL A O 1
ATOM 1245 N N . PRO A 1 163 ? 8.355 -4.156 6.299 1.00 80.25 163 PRO A N 1
ATOM 1246 C CA . PRO A 1 163 ? 9.738 -4.021 5.817 1.00 80.25 163 PRO A CA 1
ATOM 1247 C C . PRO A 1 163 ? 10.557 -5.295 6.029 1.00 80.25 163 PRO A C 1
ATOM 1249 O O . PRO A 1 163 ? 11.254 -5.770 5.143 1.00 80.25 163 PRO A O 1
ATOM 1252 N N . SER A 1 164 ? 10.515 -5.835 7.239 1.00 77.25 164 SER A N 1
ATOM 1253 C CA . SER A 1 164 ? 11.336 -6.952 7.697 1.00 77.25 164 SER A CA 1
ATOM 1254 C C . SER A 1 164 ? 10.611 -7.661 8.842 1.00 77.25 164 SER A C 1
ATOM 1256 O O . SER A 1 164 ? 9.542 -7.227 9.263 1.00 77.25 164 SER A O 1
ATOM 1258 N N . GLY A 1 165 ? 11.152 -8.778 9.334 1.00 78.19 165 GLY A N 1
ATOM 1259 C CA . GLY A 1 165 ? 10.497 -9.542 10.401 1.00 78.19 165 GLY A CA 1
ATOM 1260 C C . GLY A 1 165 ? 9.392 -10.472 9.902 1.00 78.19 165 GLY A C 1
ATOM 1261 O O . GLY A 1 165 ? 8.450 -10.737 10.637 1.00 78.19 165 GLY A O 1
ATOM 1262 N N . GLY A 1 166 ? 9.528 -11.011 8.683 1.00 77.44 166 GLY A N 1
ATOM 1263 C CA . GLY A 1 166 ? 8.597 -11.991 8.099 1.00 77.44 166 GLY A CA 1
ATOM 1264 C C . GLY A 1 166 ? 8.367 -13.255 8.942 1.00 77.44 166 GLY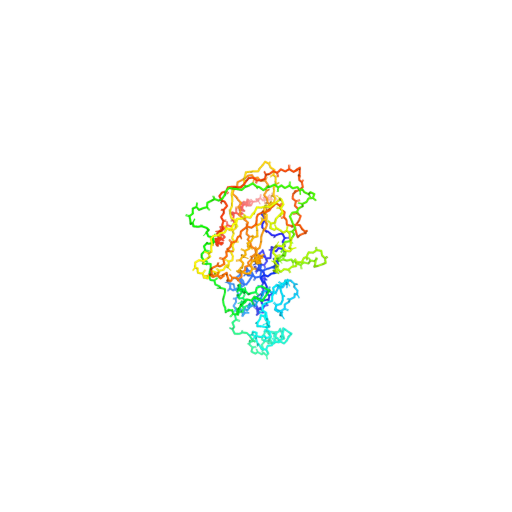 A C 1
ATOM 1265 O O . GLY A 1 166 ? 7.390 -13.962 8.733 1.00 77.44 166 GLY A O 1
ATOM 1266 N N . SER A 1 167 ? 9.256 -13.541 9.898 1.00 78.12 167 SER A N 1
ATOM 1267 C CA . SER A 1 167 ? 9.097 -14.607 10.895 1.00 78.12 167 SER A CA 1
ATOM 1268 C C . SER A 1 167 ? 8.154 -14.244 12.049 1.00 78.12 167 SER A C 1
ATOM 1270 O O . SER A 1 167 ? 7.738 -15.130 12.784 1.00 78.12 167 SER A O 1
ATOM 1272 N N . LEU A 1 168 ? 7.868 -12.955 12.241 1.00 86.31 168 LEU A N 1
ATOM 1273 C CA . LEU A 1 168 ? 7.049 -12.412 13.327 1.00 86.31 168 LEU A CA 1
ATOM 1274 C C . LEU A 1 168 ? 5.719 -11.841 12.812 1.00 86.31 168 LEU A C 1
ATOM 1276 O O . LEU A 1 168 ? 4.700 -11.955 13.483 1.00 86.31 168 LEU A O 1
ATOM 1280 N N . MET A 1 169 ? 5.726 -11.224 11.630 1.00 90.69 169 MET A N 1
ATOM 1281 C CA . MET A 1 169 ? 4.545 -10.643 10.993 1.00 90.69 169 MET A CA 1
ATOM 1282 C C . MET A 1 169 ? 4.574 -10.877 9.487 1.00 90.69 169 MET A C 1
ATOM 1284 O O . MET A 1 169 ? 5.617 -10.753 8.844 1.00 90.69 169 MET A O 1
ATOM 1288 N N . ALA A 1 170 ? 3.419 -11.196 8.916 1.00 91.94 170 ALA A N 1
ATOM 1289 C CA . ALA A 1 170 ? 3.288 -11.398 7.483 1.00 91.94 170 ALA A CA 1
ATOM 1290 C C . ALA A 1 170 ? 3.123 -10.054 6.755 1.00 91.94 170 ALA A C 1
ATOM 1292 O O . ALA A 1 170 ? 2.488 -9.141 7.273 1.00 91.94 170 ALA A O 1
ATOM 1293 N N . GLY A 1 171 ? 3.699 -9.929 5.557 1.00 94.50 171 GLY A N 1
ATOM 1294 C CA . GLY A 1 171 ? 3.501 -8.780 4.668 1.00 94.50 171 GLY A CA 1
ATOM 1295 C C . GLY A 1 171 ? 2.600 -9.139 3.491 1.00 94.50 171 GLY A C 1
ATOM 1296 O O . GLY A 1 171 ? 2.595 -10.289 3.049 1.00 94.50 171 GLY A O 1
ATOM 1297 N N . GLY A 1 172 ? 1.877 -8.154 2.960 1.00 95.94 172 GLY A N 1
ATOM 1298 C CA . GLY A 1 172 ? 1.021 -8.313 1.784 1.00 95.94 172 GLY A CA 1
ATOM 1299 C C . GLY A 1 172 ? -0.471 -8.288 2.071 1.00 95.94 172 GLY A C 1
ATOM 1300 O O . GLY A 1 172 ? -0.924 -7.708 3.058 1.00 95.94 172 GLY A O 1
ATOM 1301 N N . MET A 1 173 ? -1.237 -8.893 1.172 1.00 97.94 173 MET A N 1
ATOM 1302 C CA . MET A 1 173 ? -2.692 -8.901 1.226 1.00 97.94 173 MET A CA 1
ATOM 1303 C C . MET A 1 173 ? -3.184 -10.244 1.770 1.00 97.94 173 MET A C 1
ATOM 1305 O O . MET A 1 173 ? -2.695 -11.296 1.362 1.00 97.94 173 MET A O 1
ATOM 1309 N N . PHE A 1 174 ? -4.150 -10.194 2.680 1.00 97.88 174 PHE A N 1
ATOM 1310 C CA . PHE A 1 174 ? -4.721 -11.329 3.400 1.00 97.88 174 PHE A CA 1
ATOM 1311 C C . PHE A 1 174 ? -6.224 -11.150 3.568 1.00 97.88 174 PHE A C 1
ATOM 1313 O O . PHE A 1 174 ? -6.719 -10.019 3.667 1.00 97.88 174 PHE A O 1
ATOM 1320 N N . ASP A 1 175 ? -6.933 -12.269 3.697 1.00 97.31 175 ASP A N 1
ATOM 1321 C CA . ASP A 1 175 ? -8.294 -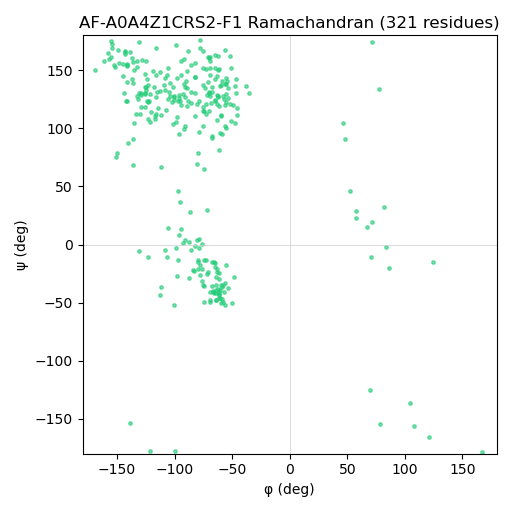12.244 4.210 1.00 97.31 175 ASP A CA 1
ATOM 1322 C C . ASP A 1 175 ? -8.280 -11.900 5.705 1.00 97.31 175 ASP A C 1
ATOM 1324 O O . ASP A 1 175 ? -7.814 -12.639 6.566 1.00 97.31 175 ASP A O 1
ATOM 1328 N N . GLN A 1 176 ? -8.836 -10.751 6.046 1.00 96.94 176 GLN A N 1
ATOM 1329 C CA . GLN A 1 176 ? -8.832 -10.199 7.393 1.00 96.94 176 GLN A CA 1
ATOM 1330 C C . GLN A 1 176 ? -9.643 -11.041 8.393 1.00 96.94 176 GLN A C 1
ATOM 1332 O O . GLN A 1 176 ? -9.480 -10.906 9.608 1.00 96.94 176 GLN A O 1
ATOM 1337 N N . ARG A 1 177 ? -10.479 -11.965 7.899 1.00 93.31 177 ARG A N 1
ATOM 1338 C CA . ARG A 1 177 ? -11.149 -12.976 8.729 1.00 93.31 177 ARG A CA 1
ATOM 1339 C C . ARG A 1 177 ? -10.152 -13.967 9.339 1.00 93.31 177 ARG A C 1
ATOM 1341 O O . ARG A 1 177 ? -10.300 -14.305 10.511 1.00 93.31 177 ARG A O 1
ATOM 1348 N N . SER A 1 178 ? -9.142 -14.409 8.580 1.00 90.56 178 SER A N 1
ATOM 1349 C CA . SER A 1 178 ? -8.112 -15.344 9.068 1.00 90.56 178 SER A CA 1
ATOM 1350 C C . SER A 1 178 ? -7.063 -14.644 9.937 1.00 90.56 178 SER A C 1
ATOM 1352 O O . SER A 1 178 ? -6.516 -15.258 10.851 1.00 90.56 178 SER A O 1
ATOM 1354 N N . MET A 1 179 ? -6.859 -13.340 9.726 1.00 92.25 179 MET A N 1
ATOM 1355 C CA . MET A 1 179 ? -5.930 -12.508 10.503 1.00 92.25 179 MET A CA 1
ATOM 1356 C C . MET A 1 179 ? -6.474 -12.068 11.872 1.00 92.25 179 MET A C 1
ATOM 1358 O O . MET A 1 179 ? -5.761 -11.415 12.628 1.00 92.25 179 MET A O 1
ATOM 1362 N N . GLN A 1 180 ? -7.728 -12.405 12.202 1.00 87.19 180 GLN A N 1
ATOM 1363 C CA . GLN A 1 180 ? -8.407 -12.008 13.449 1.00 87.19 180 GLN A CA 1
ATOM 1364 C C . GLN A 1 180 ? -8.484 -10.484 13.661 1.00 87.19 180 GLN A C 1
ATOM 1366 O O . GLN A 1 180 ? -8.668 -10.009 14.779 1.00 87.19 180 GLN A O 1
ATOM 1371 N N . THR A 1 181 ? -8.387 -9.696 12.589 1.00 92.94 181 THR A N 1
ATOM 1372 C CA . THR A 1 181 ? -8.368 -8.228 12.661 1.00 92.94 181 THR A CA 1
ATOM 1373 C C . THR A 1 181 ? -9.766 -7.620 12.645 1.00 92.94 181 THR A C 1
ATOM 1375 O O . THR A 1 181 ? -9.962 -6.554 13.219 1.00 92.94 181 THR A O 1
ATOM 1378 N N . LEU A 1 182 ? -10.747 -8.273 12.008 1.00 90.06 182 LEU A N 1
ATOM 1379 C CA . LEU A 1 182 ? -12.105 -7.724 11.847 1.00 90.06 182 LEU A CA 1
ATOM 1380 C C . LEU A 1 182 ? -12.958 -7.783 13.115 1.00 90.06 182 LEU A C 1
ATOM 1382 O O . LEU A 1 182 ? -13.793 -6.910 13.324 1.00 90.06 182 LEU A O 1
ATOM 1386 N N . ASN A 1 183 ? -12.779 -8.833 13.916 1.00 86.81 183 ASN A N 1
ATOM 1387 C CA . ASN A 1 183 ? -13.593 -9.113 15.104 1.00 86.81 183 ASN A CA 1
ATOM 1388 C C . ASN A 1 183 ? -12.834 -8.808 16.401 1.00 86.81 183 ASN A C 1
ATOM 1390 O O . ASN A 1 183 ? -13.225 -9.258 17.476 1.00 86.81 183 ASN A O 1
ATOM 1394 N N . HIS A 1 184 ? -11.716 -8.091 16.301 1.00 94.94 184 HIS A N 1
ATOM 1395 C CA . HIS A 1 184 ? -10.899 -7.764 17.453 1.00 94.94 184 HIS A CA 1
ATOM 1396 C C . HIS A 1 184 ? -11.638 -6.749 18.345 1.00 94.94 184 HIS A C 1
ATOM 1398 O O . HIS A 1 184 ? -12.085 -5.721 17.825 1.00 94.94 184 HIS A O 1
ATOM 1404 N N . PRO A 1 185 ? -11.734 -6.970 19.672 1.00 92.56 185 PRO A N 1
ATOM 1405 C CA . PRO A 1 185 ? -12.504 -6.103 20.572 1.00 92.56 185 PRO A CA 1
ATOM 1406 C C . PRO A 1 185 ? -11.984 -4.659 20.605 1.00 92.56 185 PRO A C 1
ATOM 1408 O O . PRO A 1 185 ? -12.758 -3.726 20.773 1.00 92.56 185 PRO A O 1
ATOM 1411 N N . GLY A 1 186 ? -10.682 -4.461 20.381 1.00 92.19 186 GLY A N 1
ATOM 1412 C CA . GLY A 1 186 ? -10.059 -3.138 20.272 1.00 92.19 186 GLY A CA 1
ATOM 1413 C C . GLY A 1 186 ? -10.086 -2.517 18.870 1.00 92.19 186 GLY A C 1
ATOM 1414 O O . GLY A 1 186 ? -9.152 -1.804 18.497 1.00 92.19 186 GLY A O 1
ATOM 1415 N N . SER A 1 187 ? -11.084 -2.856 18.049 1.00 94.75 187 SER A N 1
ATOM 1416 C CA . SER A 1 187 ? -11.237 -2.309 16.699 1.00 94.75 187 SER A CA 1
ATOM 1417 C C . SER A 1 187 ? -12.692 -2.041 16.340 1.00 94.75 187 SER A C 1
ATOM 1419 O O . SER A 1 187 ? -13.607 -2.676 16.859 1.00 94.75 187 SER A O 1
ATOM 1421 N N . VAL A 1 188 ? -12.902 -1.103 15.419 1.00 94.12 188 VAL A N 1
ATOM 1422 C CA . VAL A 1 188 ? -14.216 -0.800 14.851 1.00 94.12 188 VAL A CA 1
ATOM 1423 C C . VAL A 1 188 ? -14.146 -0.910 13.339 1.00 94.12 188 VAL A C 1
ATOM 1425 O O . VAL A 1 188 ? -13.251 -0.351 12.704 1.00 94.12 188 VAL A O 1
ATOM 1428 N N . ARG A 1 189 ? -15.130 -1.596 12.755 1.00 91.56 189 ARG A N 1
ATOM 1429 C CA . ARG A 1 189 ? -15.299 -1.706 11.308 1.00 91.56 189 ARG A CA 1
ATOM 1430 C C . ARG A 1 189 ? -16.457 -0.834 10.836 1.00 91.56 189 ARG A C 1
ATOM 1432 O O . ARG A 1 189 ? -17.595 -1.003 11.264 1.00 91.56 189 ARG A O 1
ATOM 1439 N N . LEU A 1 190 ? -16.173 0.037 9.879 1.00 91.00 190 LEU A N 1
ATOM 1440 C CA . LEU A 1 190 ? -17.161 0.775 9.101 1.00 91.00 190 LEU A CA 1
ATOM 1441 C C . LEU A 1 190 ? -17.236 0.149 7.711 1.00 91.00 190 LEU A C 1
ATOM 1443 O O . LEU A 1 190 ? -16.203 -0.082 7.090 1.00 91.00 190 LEU A O 1
ATOM 1447 N N . THR A 1 191 ? -18.436 -0.142 7.214 1.00 87.88 191 THR A N 1
ATOM 1448 C CA . THR A 1 191 ? -18.613 -0.750 5.885 1.00 87.88 191 THR A CA 1
ATOM 1449 C C . THR A 1 191 ? -19.566 0.088 5.051 1.00 87.88 191 THR A C 1
ATOM 1451 O O . THR A 1 191 ? -20.649 0.451 5.507 1.00 87.88 191 THR A O 1
ATOM 1454 N N . GLY A 1 192 ? -19.143 0.400 3.829 1.00 86.38 192 GLY A N 1
ATOM 1455 C CA . GLY A 1 192 ? -19.926 1.162 2.872 1.00 86.38 192 GLY A CA 1
ATOM 1456 C C . GLY A 1 192 ? -21.020 0.346 2.182 1.00 86.38 192 GLY A C 1
ATOM 1457 O O . GLY A 1 192 ? -21.167 -0.874 2.336 1.00 86.38 192 GLY A O 1
ATOM 1458 N N . LEU A 1 193 ? -21.798 1.054 1.367 1.00 88.50 193 LEU A N 1
ATOM 1459 C CA . LEU A 1 193 ? -22.693 0.437 0.394 1.00 88.50 193 LEU A CA 1
ATOM 1460 C C . LEU A 1 193 ? -21.885 -0.230 -0.733 1.00 88.50 193 LEU A C 1
ATOM 1462 O O . LEU A 1 193 ? -20.712 0.105 -0.919 1.00 88.50 193 LEU A O 1
ATOM 1466 N N . PRO A 1 194 ? -22.494 -1.161 -1.490 1.00 91.38 194 PRO A N 1
ATOM 1467 C CA . PRO A 1 194 ? -21.869 -1.703 -2.686 1.00 91.38 194 PRO A CA 1
ATOM 1468 C C . PRO A 1 194 ? -21.484 -0.582 -3.650 1.00 91.38 194 PRO A C 1
ATOM 1470 O O . PRO A 1 194 ? -22.260 0.354 -3.860 1.00 91.38 194 PRO A O 1
ATOM 1473 N N . LEU A 1 195 ? -20.299 -0.687 -4.244 1.00 88.62 195 LEU A N 1
ATOM 1474 C CA . LEU A 1 195 ? -19.803 0.285 -5.203 1.00 88.62 195 LEU A CA 1
ATOM 1475 C C . LEU A 1 195 ? -20.711 0.306 -6.445 1.00 88.62 195 LEU A C 1
ATOM 1477 O O . LEU A 1 195 ? -20.969 -0.753 -7.027 1.00 88.62 195 LEU A O 1
ATOM 1481 N N . PRO A 1 196 ? -21.194 1.481 -6.884 1.00 89.56 196 PRO A N 1
ATOM 1482 C CA . PRO A 1 196 ? -22.034 1.582 -8.076 1.00 89.56 196 PRO A CA 1
ATOM 1483 C C . PRO A 1 196 ? -21.245 1.341 -9.373 1.00 89.56 196 PRO A C 1
ATOM 1485 O O . PRO A 1 196 ? -21.825 0.919 -10.374 1.00 89.56 196 PRO A O 1
ATOM 1488 N N . GLU A 1 197 ? -19.931 1.559 -9.341 1.00 90.25 197 GLU A N 1
ATOM 1489 C CA . GLU A 1 197 ? -18.990 1.403 -10.450 1.00 90.25 197 GLU A CA 1
ATOM 1490 C C . GLU A 1 197 ? -17.598 1.003 -9.936 1.00 90.25 197 GLU A C 1
ATOM 1492 O O . GLU A 1 197 ? -17.336 1.068 -8.734 1.00 90.25 197 GLU A O 1
ATOM 1497 N N . ASP A 1 198 ? -16.717 0.571 -10.841 1.00 91.12 198 ASP A N 1
ATOM 1498 C CA . ASP A 1 198 ? -15.315 0.310 -10.511 1.00 91.12 198 ASP A CA 1
ATOM 1499 C C . ASP A 1 198 ? -14.644 1.594 -10.010 1.00 91.12 198 ASP A C 1
ATOM 1501 O O . ASP A 1 198 ? -14.783 2.657 -10.615 1.00 91.12 198 ASP A O 1
ATOM 1505 N N . LEU A 1 199 ? -13.854 1.480 -8.944 1.00 89.88 199 LEU A N 1
ATOM 1506 C CA . LEU A 1 199 ? -13.187 2.616 -8.325 1.00 89.88 199 LEU A CA 1
ATOM 1507 C C . LEU A 1 199 ? -11.683 2.372 -8.217 1.00 89.88 199 LEU A C 1
ATOM 1509 O O . LEU A 1 199 ? -11.234 1.457 -7.528 1.00 89.88 199 LEU A O 1
ATOM 1513 N N . VAL A 1 200 ? -10.897 3.223 -8.879 1.00 90.56 200 VAL A N 1
ATOM 1514 C CA . VAL A 1 200 ? -9.436 3.215 -8.756 1.00 90.56 200 VAL A CA 1
ATOM 1515 C C . VAL A 1 200 ? -9.020 4.057 -7.554 1.00 90.56 200 VAL A C 1
ATOM 1517 O O . VAL A 1 200 ? -9.310 5.246 -7.474 1.00 90.56 200 VAL A O 1
ATOM 1520 N N . LEU A 1 201 ? -8.313 3.418 -6.633 1.00 89.94 201 LEU A N 1
ATOM 1521 C CA . LEU A 1 201 ? -7.815 3.970 -5.388 1.00 89.94 201 LEU A CA 1
ATOM 1522 C C . LEU A 1 201 ? -6.323 4.274 -5.521 1.00 89.94 201 LEU A C 1
ATOM 1524 O O . LEU A 1 201 ? -5.512 3.387 -5.808 1.00 89.94 201 LEU A O 1
ATOM 1528 N N . THR A 1 202 ? -5.970 5.534 -5.283 1.00 87.12 202 THR A N 1
ATOM 1529 C CA . THR A 1 202 ? -4.590 6.033 -5.274 1.00 87.12 202 THR A CA 1
ATOM 1530 C C . THR A 1 202 ? -4.451 7.095 -4.197 1.00 87.12 202 THR A C 1
ATOM 1532 O O . THR A 1 202 ? -5.252 8.025 -4.199 1.00 87.12 202 THR A O 1
ATOM 1535 N N . ASP A 1 203 ? -3.424 6.986 -3.349 1.00 78.75 2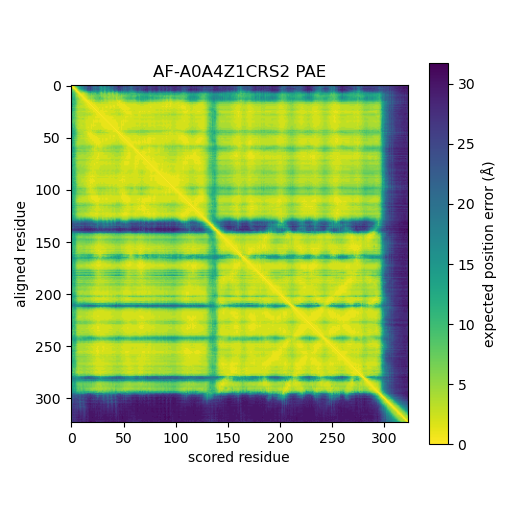03 ASP A N 1
ATOM 1536 C CA . ASP A 1 203 ? -3.040 7.974 -2.325 1.00 78.75 203 ASP A CA 1
ATOM 1537 C C . ASP A 1 203 ? -4.230 8.466 -1.479 1.00 78.75 203 ASP A C 1
ATOM 1539 O O . ASP A 1 203 ? -4.933 9.416 -1.824 1.00 78.75 203 ASP A O 1
ATOM 1543 N N . LEU A 1 204 ? -4.476 7.778 -0.365 1.00 85.81 204 LEU A N 1
ATOM 1544 C CA . LEU A 1 204 ? -5.657 7.977 0.470 1.00 85.81 204 LEU A CA 1
ATOM 1545 C C . LEU A 1 204 ? -5.275 8.473 1.861 1.00 85.81 204 LEU A C 1
ATOM 1547 O O . LEU A 1 204 ? -4.281 8.026 2.436 1.00 85.81 204 LEU A O 1
ATOM 1551 N N . THR A 1 205 ? -6.135 9.319 2.422 1.00 88.88 205 THR A N 1
ATOM 1552 C CA . THR A 1 205 ? -6.007 9.822 3.790 1.00 88.88 205 THR A CA 1
ATOM 1553 C C . THR A 1 205 ? -7.319 9.618 4.534 1.00 88.88 205 THR A C 1
ATOM 1555 O O . THR A 1 205 ? -8.395 9.980 4.054 1.00 88.88 205 THR A O 1
ATOM 1558 N N . VAL A 1 206 ? -7.235 9.037 5.726 1.00 88.56 206 VAL A N 1
ATOM 1559 C CA . VAL A 1 206 ? -8.368 8.887 6.641 1.00 88.56 206 VAL A CA 1
ATOM 1560 C C . VAL A 1 206 ? -8.353 10.055 7.611 1.00 88.56 206 VAL A C 1
ATOM 1562 O O . VAL A 1 206 ? -7.391 10.240 8.355 1.00 88.56 206 VAL A O 1
ATOM 1565 N N . CYS A 1 207 ? -9.418 10.845 7.614 1.00 88.62 207 CYS A N 1
ATOM 1566 C CA . CYS A 1 207 ? -9.577 11.966 8.527 1.00 88.62 207 CYS A CA 1
ATOM 1567 C C . CYS A 1 207 ? -10.629 11.658 9.583 1.00 88.62 207 CYS A C 1
ATOM 1569 O O . CYS A 1 207 ? -11.631 11.013 9.296 1.00 88.62 207 CYS A O 1
ATOM 1571 N N . ALA A 1 208 ? -10.391 12.136 10.798 1.00 86.94 208 ALA A N 1
ATOM 1572 C CA . ALA A 1 208 ? -11.336 12.090 11.907 1.00 86.94 208 ALA A CA 1
ATOM 1573 C C . ALA A 1 208 ? -11.024 13.232 12.882 1.00 86.94 208 ALA A C 1
ATOM 1575 O O . ALA A 1 208 ? -9.985 13.884 12.775 1.00 86.94 208 ALA A O 1
ATOM 1576 N N . THR A 1 209 ? -11.875 13.447 13.875 1.00 85.25 209 THR A N 1
ATOM 1577 C CA . THR A 1 209 ? -11.584 14.298 15.031 1.00 85.25 209 THR A CA 1
ATOM 1578 C C . THR A 1 209 ? -11.543 13.415 16.265 1.00 85.25 209 THR A C 1
ATOM 1580 O O . THR A 1 209 ? -12.541 12.786 16.601 1.00 85.25 209 THR A O 1
ATOM 1583 N N . GLY A 1 210 ? -10.387 13.338 16.925 1.00 82.44 210 GLY A N 1
ATOM 1584 C CA . GLY A 1 210 ? -10.239 12.562 18.152 1.00 82.44 210 GLY A CA 1
ATOM 1585 C C . GLY A 1 210 ? -10.391 13.430 19.390 1.00 82.44 210 GLY A C 1
ATOM 1586 O O . GLY A 1 210 ? -9.698 14.439 19.531 1.00 82.44 210 GLY A O 1
ATOM 1587 N N . THR A 1 211 ? -11.251 13.024 20.315 1.00 78.00 211 THR A N 1
ATOM 1588 C CA . THR A 1 211 ? -11.267 13.568 21.677 1.00 78.00 211 THR A CA 1
ATOM 1589 C C . THR A 1 211 ? -10.490 12.607 22.564 1.00 78.00 211 THR A C 1
ATOM 1591 O O . THR A 1 211 ? -10.923 11.476 22.775 1.00 78.00 211 THR A O 1
ATOM 1594 N N . ALA A 1 212 ? -9.312 13.024 23.023 1.00 71.44 212 ALA A N 1
ATOM 1595 C CA . ALA A 1 212 ? -8.404 12.151 23.756 1.00 71.44 212 ALA A CA 1
ATOM 1596 C C . ALA A 1 212 ? -7.716 12.893 24.898 1.00 71.44 212 ALA A C 1
ATOM 1598 O O . ALA A 1 212 ? -7.028 13.884 24.670 1.00 71.44 212 ALA A O 1
ATOM 1599 N N . GLU A 1 213 ? -7.863 12.383 26.115 1.00 71.88 213 GLU A N 1
ATOM 1600 C CA . GLU A 1 213 ? -7.194 12.929 27.302 1.00 71.88 213 GLU A CA 1
ATOM 1601 C C . GLU A 1 213 ? -5.708 12.547 27.361 1.00 71.88 213 GLU A C 1
ATOM 1603 O O . GLU A 1 213 ? -4.909 13.222 28.007 1.00 71.88 213 GLU A O 1
ATOM 1608 N N . LEU A 1 214 ? -5.329 11.481 26.651 1.00 82.69 214 LEU A N 1
ATOM 1609 C CA . LEU A 1 214 ? -3.988 10.909 26.629 1.00 82.69 214 LEU A CA 1
ATOM 1610 C C . LEU A 1 214 ? -3.486 10.737 25.189 1.00 82.69 214 LEU A C 1
ATOM 1612 O O . LEU A 1 214 ? -4.296 10.636 24.261 1.00 82.69 214 LEU A O 1
ATOM 1616 N N . PRO A 1 215 ? -2.159 10.646 24.977 1.00 88.94 215 PRO A N 1
ATOM 1617 C CA . PRO A 1 215 ? -1.615 10.255 23.687 1.00 88.94 215 PRO A CA 1
ATOM 1618 C C . PRO A 1 215 ? -2.183 8.912 23.212 1.00 88.94 215 PRO A C 1
ATOM 1620 O O . PRO A 1 215 ? -2.410 7.991 24.000 1.00 88.94 215 PRO A O 1
ATOM 1623 N N . PHE A 1 216 ? -2.405 8.793 21.908 1.00 90.31 216 PHE A N 1
ATOM 1624 C CA . PHE A 1 216 ? -2.942 7.592 21.284 1.00 90.31 216 PHE A CA 1
ATOM 1625 C C . PHE A 1 216 ? -2.335 7.369 19.908 1.00 90.31 216 PHE A C 1
ATOM 1627 O O . PHE A 1 216 ? -1.926 8.311 19.227 1.00 90.31 216 PHE A O 1
ATOM 1634 N N . ASP A 1 217 ? -2.342 6.112 19.487 1.00 93.56 217 ASP A N 1
ATOM 1635 C CA . ASP A 1 217 ? -2.156 5.746 18.094 1.00 93.56 217 ASP A CA 1
ATOM 1636 C C . ASP A 1 217 ? -3.517 5.514 17.447 1.00 93.56 217 ASP A C 1
ATOM 1638 O O . ASP A 1 217 ? -4.445 5.015 18.086 1.00 93.56 217 ASP A O 1
ATOM 1642 N N . LEU A 1 218 ? -3.642 5.906 16.183 1.00 94.88 218 LEU A N 1
ATOM 1643 C CA . LEU A 1 218 ? -4.777 5.578 15.336 1.00 94.88 218 LEU A CA 1
ATOM 1644 C C . LEU A 1 218 ? -4.258 4.869 14.095 1.00 94.88 218 LEU A C 1
ATOM 1646 O O . LEU A 1 218 ? -3.631 5.485 13.230 1.00 94.88 218 LEU A O 1
ATOM 1650 N N . HIS A 1 219 ? -4.521 3.571 14.037 1.00 96.25 219 HIS A N 1
ATOM 1651 C CA . HIS A 1 219 ? -4.340 2.745 12.860 1.00 96.25 219 HIS A CA 1
ATOM 1652 C C . HIS A 1 219 ? -5.629 2.737 12.046 1.00 96.25 219 HIS A C 1
ATOM 1654 O O . HIS A 1 219 ? -6.729 2.623 12.591 1.00 96.25 219 HIS A O 1
ATOM 1660 N N . ALA A 1 220 ? -5.476 2.882 10.736 1.00 95.94 220 ALA A N 1
ATOM 1661 C CA . ALA A 1 220 ? -6.564 2.837 9.784 1.00 95.94 220 ALA A CA 1
ATOM 1662 C C . ALA A 1 220 ? -6.184 1.904 8.636 1.00 95.94 220 ALA A C 1
ATOM 1664 O O . ALA A 1 220 ? -5.154 2.092 7.990 1.00 95.94 220 ALA A O 1
ATOM 1665 N N . MET A 1 221 ? -7.033 0.915 8.374 1.00 96.69 221 MET A N 1
ATOM 1666 C CA . MET A 1 221 ? -6.866 -0.050 7.295 1.00 96.69 221 MET A CA 1
ATOM 1667 C C . MET A 1 221 ? -8.074 -0.003 6.368 1.00 96.69 221 MET A C 1
ATOM 1669 O O . MET A 1 221 ? -9.210 -0.224 6.792 1.00 96.69 221 MET A O 1
ATOM 1673 N N . LEU A 1 222 ? -7.814 0.242 5.087 1.00 96.31 222 LEU A N 1
ATOM 1674 C CA . LEU A 1 222 ? -8.818 0.121 4.045 1.00 96.31 222 LEU A CA 1
ATOM 1675 C C . LEU A 1 222 ? -8.941 -1.341 3.620 1.00 96.31 222 LEU A C 1
ATOM 1677 O O . LEU A 1 222 ? -7.939 -1.984 3.294 1.00 96.31 222 LEU A O 1
ATOM 1681 N N . VAL A 1 223 ? -10.174 -1.836 3.584 1.00 96.94 223 VAL A N 1
ATOM 1682 C CA . VAL A 1 223 ? -10.503 -3.194 3.154 1.00 96.94 223 VAL A CA 1
ATOM 1683 C C . VAL A 1 223 ? -11.532 -3.194 2.029 1.00 96.94 223 VAL A C 1
ATOM 1685 O O . VAL A 1 223 ? -12.306 -2.246 1.886 1.00 96.94 223 VAL A O 1
ATOM 1688 N N . GLU A 1 224 ? -11.582 -4.280 1.266 1.00 96.69 224 GLU A N 1
ATOM 1689 C CA . GLU A 1 224 ? -12.677 -4.577 0.340 1.00 96.69 224 GLU A CA 1
ATOM 1690 C C . GLU A 1 224 ? -13.316 -5.919 0.690 1.00 96.69 224 GLU A C 1
ATOM 1692 O O . GLU A 1 224 ? -12.631 -6.926 0.853 1.00 96.69 224 GLU A O 1
ATOM 1697 N N . GLU A 1 225 ? -14.639 -5.928 0.810 1.00 96.50 225 GLU A N 1
ATOM 1698 C CA . GLU A 1 225 ? -15.444 -7.138 0.921 1.00 96.50 225 GLU A CA 1
ATOM 1699 C C . GLU A 1 225 ? -15.831 -7.620 -0.477 1.00 96.50 225 GLU A C 1
ATOM 1701 O O . GLU A 1 225 ? -16.499 -6.909 -1.238 1.00 96.50 225 GLU A O 1
ATOM 1706 N N . LEU A 1 226 ? -15.385 -8.832 -0.794 1.00 96.06 226 LEU A N 1
ATOM 1707 C CA . LEU A 1 226 ? -15.580 -9.489 -2.078 1.00 96.06 226 LEU A CA 1
ATOM 1708 C C . LEU A 1 226 ? -16.857 -10.349 -2.069 1.00 96.06 226 LEU A C 1
ATOM 1710 O O . LEU A 1 226 ? -17.297 -10.781 -1.002 1.00 96.06 226 LEU A O 1
ATOM 1714 N N . PRO A 1 227 ? -17.429 -10.702 -3.237 1.00 93.06 227 PRO A N 1
ATOM 1715 C CA . PRO A 1 227 ? -18.680 -11.465 -3.308 1.00 93.06 227 PRO A CA 1
ATOM 1716 C C . PRO A 1 227 ? -18.587 -12.871 -2.697 1.00 93.06 227 PRO A C 1
ATOM 1718 O O . PRO A 1 227 ? -19.592 -13.430 -2.271 1.00 93.06 227 PRO A O 1
ATOM 1721 N N . CYS A 1 228 ? -17.380 -13.440 -2.620 1.00 93.94 228 CYS A N 1
ATOM 1722 C CA . CYS A 1 228 ? -17.114 -14.711 -1.942 1.00 93.94 228 CYS A CA 1
ATOM 1723 C C . CYS A 1 228 ? -17.074 -14.599 -0.402 1.00 93.94 228 CYS A C 1
ATOM 1725 O O . CYS A 1 228 ? -16.835 -15.592 0.284 1.00 93.94 228 CYS A O 1
ATOM 1727 N N . GLY A 1 229 ? -17.279 -13.399 0.151 1.00 93.88 229 GLY A N 1
ATOM 1728 C CA . GLY A 1 229 ? -17.268 -13.113 1.585 1.00 93.88 229 GLY A CA 1
ATOM 1729 C C . GLY A 1 229 ? -15.879 -12.867 2.182 1.00 93.88 229 GLY A C 1
ATOM 1730 O O . GLY A 1 229 ? -15.788 -12.581 3.375 1.00 93.88 229 GLY A O 1
ATOM 1731 N N . ALA A 1 230 ? -14.806 -12.979 1.391 1.00 96.75 230 ALA A N 1
ATOM 1732 C CA . ALA A 1 230 ? -13.469 -12.564 1.814 1.00 96.75 230 ALA A CA 1
ATOM 1733 C C . ALA A 1 230 ? -13.430 -11.047 2.038 1.00 96.75 230 ALA A C 1
ATOM 1735 O O . ALA A 1 230 ? -14.041 -10.290 1.282 1.00 96.75 230 ALA A O 1
ATOM 1736 N N . VAL A 1 231 ? -12.698 -10.607 3.062 1.00 97.38 231 VAL A N 1
ATOM 1737 C CA . VAL A 1 231 ? -12.500 -9.183 3.356 1.00 97.38 231 VAL A CA 1
ATOM 1738 C C . VAL A 1 231 ? -11.010 -8.913 3.315 1.00 97.38 231 VAL A C 1
ATOM 1740 O O . VAL A 1 231 ? -10.294 -9.310 4.223 1.00 97.38 231 VAL A O 1
ATOM 1743 N N . ILE A 1 232 ? -10.528 -8.265 2.266 1.00 97.94 232 ILE A N 1
ATOM 1744 C CA . ILE A 1 232 ? -9.092 -8.163 1.991 1.00 97.94 232 ILE A CA 1
ATOM 1745 C C . ILE A 1 232 ? -8.561 -6.783 2.352 1.00 97.94 232 ILE A C 1
ATOM 1747 O O . ILE A 1 232 ? -9.219 -5.780 2.084 1.00 97.94 232 ILE A O 1
ATOM 1751 N N . ASN A 1 233 ? -7.373 -6.705 2.949 1.00 97.69 233 ASN A N 1
ATOM 1752 C CA . ASN A 1 233 ? -6.699 -5.423 3.154 1.00 97.69 233 ASN A CA 1
ATOM 1753 C C . ASN A 1 233 ? -6.135 -4.892 1.830 1.00 97.69 233 ASN A C 1
ATOM 1755 O O . ASN A 1 233 ? -5.495 -5.627 1.083 1.00 97.69 233 ASN A O 1
ATOM 1759 N N . ILE A 1 234 ? -6.347 -3.601 1.562 1.00 96.50 234 ILE A N 1
ATOM 1760 C CA . ILE A 1 234 ? -5.816 -2.904 0.380 1.00 96.50 234 ILE A CA 1
ATOM 1761 C C . ILE A 1 234 ? -4.574 -2.096 0.746 1.00 96.50 234 ILE A C 1
ATOM 1763 O O . ILE A 1 234 ? -3.549 -2.167 0.075 1.00 96.50 234 ILE A O 1
ATOM 1767 N N . THR A 1 235 ? -4.693 -1.265 1.778 1.00 95.56 235 THR A N 1
ATOM 1768 C CA . THR A 1 235 ? -3.621 -0.407 2.283 1.00 95.56 235 THR A CA 1
ATOM 1769 C C . THR A 1 235 ? -3.958 0.040 3.700 1.00 95.56 235 THR A C 1
ATOM 1771 O O . THR A 1 235 ? -5.125 0.033 4.104 1.00 95.56 235 THR A O 1
ATOM 1774 N N . ASP A 1 236 ? -2.946 0.428 4.461 1.00 96.12 236 ASP A N 1
ATOM 1775 C CA . ASP A 1 236 ? -3.088 0.870 5.835 1.00 96.12 236 ASP A CA 1
ATOM 1776 C C . ASP A 1 236 ? -2.120 2.010 6.174 1.00 96.12 236 ASP A C 1
ATOM 1778 O O . ASP A 1 236 ? -1.186 2.317 5.429 1.00 96.12 236 ASP A O 1
ATOM 1782 N N . GLY A 1 237 ? -2.369 2.659 7.305 1.00 94.94 237 GLY A N 1
ATOM 1783 C CA . GLY A 1 237 ? -1.539 3.726 7.845 1.00 94.94 237 GLY A CA 1
ATOM 1784 C C . GLY A 1 237 ? -1.744 3.861 9.346 1.00 94.94 237 GLY A C 1
ATOM 1785 O O . GLY A 1 237 ? -2.754 3.418 9.893 1.00 94.94 237 GLY A O 1
ATOM 1786 N N . ILE A 1 238 ? -0.780 4.477 10.026 1.00 95.19 238 ILE A N 1
ATOM 1787 C CA . ILE A 1 238 ? -0.857 4.742 11.463 1.00 95.19 238 ILE A CA 1
ATOM 1788 C C . ILE A 1 238 ? -0.364 6.152 11.778 1.00 95.19 238 ILE A C 1
ATOM 1790 O O . ILE A 1 238 ? 0.600 6.643 11.184 1.00 95.19 238 ILE A O 1
ATOM 1794 N N . LEU A 1 239 ? -1.027 6.801 12.732 1.00 93.88 239 LEU A N 1
ATOM 1795 C CA . LEU A 1 239 ? -0.643 8.104 13.262 1.00 93.88 239 LEU A CA 1
ATOM 1796 C C . LEU A 1 239 ? -0.585 8.052 14.787 1.00 93.88 239 LEU A C 1
ATOM 1798 O O . LEU A 1 239 ? -1.583 7.725 15.423 1.00 93.88 239 LEU A O 1
ATOM 1802 N N . ARG A 1 240 ? 0.533 8.504 15.362 1.00 92.81 240 ARG A N 1
ATOM 1803 C CA . ARG A 1 240 ? 0.610 8.863 16.782 1.00 92.81 240 ARG A CA 1
ATOM 1804 C C . ARG A 1 240 ? 0.171 10.306 16.996 1.00 92.81 240 ARG A C 1
ATOM 1806 O O . ARG A 1 240 ? 0.654 11.224 16.322 1.00 92.81 240 ARG A O 1
ATOM 1813 N N . ARG A 1 241 ? -0.717 10.511 17.963 1.00 89.44 241 ARG A N 1
ATOM 1814 C CA . ARG A 1 241 ? -1.278 11.802 18.361 1.00 89.44 241 ARG A CA 1
ATOM 1815 C C . ARG A 1 241 ? -1.052 12.012 19.858 1.00 89.44 241 ARG A C 1
ATOM 1817 O O . ARG A 1 241 ? -1.284 11.107 20.645 1.00 89.44 241 ARG A O 1
ATOM 1824 N N . SER A 1 242 ? -0.630 13.212 20.254 1.00 86.56 242 SER A N 1
ATOM 1825 C CA . SER A 1 242 ? -0.377 13.549 21.668 1.00 86.56 242 SER A CA 1
ATOM 1826 C C . SER A 1 242 ? -1.432 14.467 22.291 1.00 86.56 242 SER A C 1
ATOM 1828 O O . SER A 1 242 ? -1.420 14.657 23.499 1.00 86.56 242 SER A O 1
ATOM 1830 N N . THR A 1 243 ? -2.321 15.050 21.484 1.00 83.12 243 THR A N 1
ATOM 1831 C CA . THR A 1 243 ? -3.354 16.001 21.920 1.00 83.12 243 THR A CA 1
ATOM 1832 C C . THR A 1 243 ? -4.667 15.780 21.157 1.00 83.12 243 THR A C 1
ATOM 1834 O O . THR A 1 243 ? -4.628 15.297 20.017 1.00 83.12 243 THR A O 1
ATOM 1837 N N . PRO A 1 244 ? -5.827 16.166 21.723 1.00 85.06 244 PRO A N 1
ATOM 1838 C CA . PRO A 1 244 ? -7.098 16.157 21.003 1.00 85.06 244 PRO A CA 1
ATOM 1839 C C . PRO A 1 244 ? -7.062 16.886 19.648 1.00 85.06 244 PRO A C 1
ATOM 1841 O O . PRO A 1 244 ? -6.204 17.729 19.365 1.00 85.06 244 PRO A O 1
ATOM 1844 N N . GLY A 1 245 ? -8.050 16.595 18.808 1.00 86.94 245 GLY A N 1
ATOM 1845 C CA . GLY A 1 245 ? -8.375 17.358 17.606 1.00 86.94 245 GLY A CA 1
ATOM 1846 C C . GLY A 1 245 ? -8.302 16.554 16.312 1.00 86.94 245 GLY A C 1
ATOM 1847 O O . GLY A 1 245 ? -8.275 15.324 16.310 1.00 86.94 245 GLY A O 1
ATOM 1848 N N . ALA A 1 246 ? -8.290 17.283 15.195 1.00 88.94 246 ALA A N 1
ATOM 1849 C CA . ALA A 1 246 ? -8.350 16.719 13.851 1.00 88.94 246 ALA A CA 1
ATOM 1850 C C . ALA A 1 246 ? -7.128 15.848 13.538 1.00 88.94 246 ALA A C 1
ATOM 1852 O O . ALA A 1 246 ? -6.001 16.343 13.554 1.00 88.94 246 ALA A O 1
ATOM 1853 N N . VAL A 1 247 ? -7.353 14.578 13.219 1.00 88.94 247 VAL A N 1
ATOM 1854 C CA . VAL A 1 247 ? -6.347 13.598 12.811 1.00 88.94 247 VAL A CA 1
ATOM 1855 C C . VAL A 1 247 ? -6.444 13.314 11.314 1.00 88.94 247 VAL A C 1
ATOM 1857 O O . VAL A 1 247 ? -7.528 13.321 10.735 1.00 88.94 247 VAL A O 1
ATOM 1860 N N . ALA A 1 248 ? -5.294 13.061 10.696 1.00 90.56 248 ALA A N 1
ATOM 1861 C CA . ALA A 1 248 ? -5.167 12.664 9.301 1.00 90.56 248 ALA A CA 1
ATOM 1862 C C . ALA A 1 248 ? -4.172 11.501 9.232 1.00 90.56 248 ALA A C 1
ATOM 1864 O O . ALA A 1 248 ? -2.970 11.689 9.424 1.00 90.56 248 ALA A O 1
ATOM 1865 N N . VAL A 1 249 ? -4.693 10.292 9.046 1.00 91.62 249 VAL A N 1
ATOM 1866 C CA . VAL A 1 249 ? -3.900 9.079 8.870 1.00 91.62 249 VAL A CA 1
ATOM 1867 C C . VAL A 1 249 ? -3.668 8.896 7.378 1.00 91.62 249 VAL A C 1
ATOM 1869 O O . VAL A 1 249 ? -4.563 8.484 6.642 1.00 91.62 249 VAL A O 1
ATOM 1872 N N . GLU A 1 250 ? -2.469 9.243 6.929 1.00 91.31 250 GLU A N 1
ATOM 1873 C CA . GLU A 1 250 ? -2.019 8.959 5.569 1.00 91.31 250 GLU A CA 1
ATOM 1874 C C . GLU A 1 250 ? -1.838 7.447 5.402 1.00 91.31 250 GLU A C 1
ATOM 1876 O O . GLU A 1 250 ? -1.062 6.823 6.133 1.00 91.31 250 GLU A O 1
ATOM 1881 N N . LEU A 1 251 ? -2.547 6.851 4.442 1.00 92.25 251 LEU A N 1
ATOM 1882 C CA . LEU A 1 251 ? -2.386 5.436 4.115 1.00 92.25 251 LEU A CA 1
ATOM 1883 C C . LEU A 1 251 ? -1.180 5.243 3.189 1.00 92.25 251 LEU A C 1
ATOM 1885 O O . LEU A 1 251 ? -0.765 6.161 2.469 1.00 92.25 251 LEU A O 1
ATOM 1889 N N . ALA A 1 252 ? -0.602 4.044 3.183 1.00 92.25 252 ALA A N 1
ATOM 1890 C CA . ALA A 1 252 ? 0.462 3.723 2.242 1.00 92.25 252 ALA A CA 1
ATOM 1891 C C . ALA A 1 252 ? -0.039 3.884 0.785 1.00 92.25 252 ALA A C 1
ATOM 1893 O O . ALA A 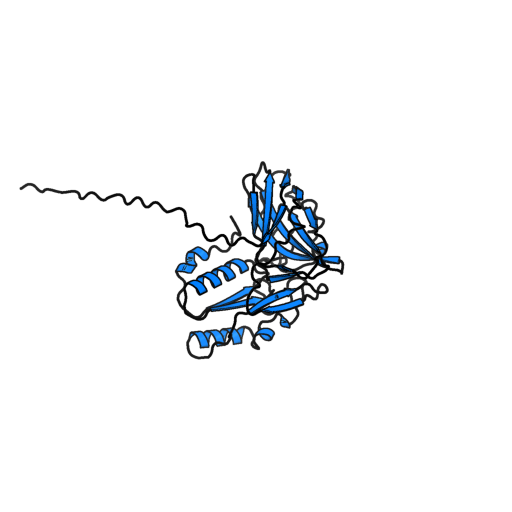1 252 ? -1.189 3.537 0.482 1.00 92.25 252 ALA A O 1
ATOM 1894 N N . PRO A 1 253 ? 0.790 4.420 -0.132 1.00 92.25 253 PRO A N 1
ATOM 1895 C CA . PRO A 1 253 ? 0.414 4.550 -1.533 1.00 92.25 253 PRO A CA 1
ATOM 1896 C C . PRO A 1 253 ? 0.009 3.215 -2.136 1.00 92.25 253 PRO A C 1
ATOM 1898 O O . PRO A 1 253 ? 0.667 2.197 -1.942 1.00 92.25 253 PRO A O 1
ATOM 1901 N N . THR A 1 254 ? -1.050 3.243 -2.930 1.00 92.56 254 THR A N 1
ATOM 1902 C CA . THR A 1 254 ? -1.543 2.071 -3.644 1.00 92.56 254 THR A CA 1
ATOM 1903 C C . THR A 1 254 ? -1.954 2.452 -5.063 1.00 92.56 254 THR A C 1
ATOM 1905 O O . THR A 1 254 ? -2.065 3.635 -5.410 1.00 92.56 254 THR A O 1
ATOM 1908 N N . SER A 1 255 ? -2.135 1.433 -5.892 1.00 93.88 255 SER A N 1
ATOM 1909 C CA . SER A 1 255 ? -2.823 1.507 -7.174 1.00 93.88 255 SER A CA 1
ATOM 1910 C C . SER A 1 255 ? -3.721 0.282 -7.239 1.00 93.88 255 SER A C 1
ATOM 1912 O O . SER A 1 255 ?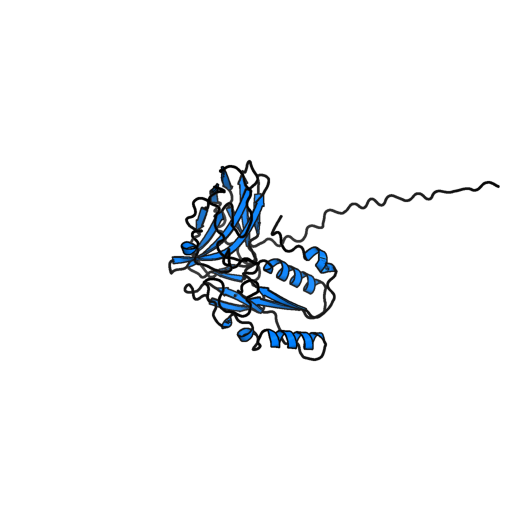 -3.281 -0.800 -7.622 1.00 93.88 255 SER A O 1
ATOM 1914 N N . TYR A 1 256 ? -4.952 0.442 -6.760 1.00 95.44 256 TYR A N 1
ATOM 1915 C CA . TYR A 1 256 ? -5.885 -0.663 -6.570 1.00 95.44 256 TYR A CA 1
ATOM 1916 C C . TYR A 1 256 ? -7.254 -0.317 -7.146 1.00 95.44 256 TYR A C 1
ATOM 1918 O O . TYR A 1 256 ? -7.813 0.721 -6.814 1.00 95.44 256 TYR A O 1
ATOM 1926 N N . LYS A 1 257 ? -7.814 -1.179 -7.993 1.00 95.19 257 LYS A N 1
ATOM 1927 C CA . LYS A 1 257 ? -9.159 -1.031 -8.545 1.00 95.19 257 LYS A CA 1
ATOM 1928 C C . LYS A 1 257 ? -10.135 -1.937 -7.798 1.00 95.19 257 LYS A C 1
ATOM 1930 O O . LYS A 1 257 ? -10.168 -3.148 -8.033 1.00 95.19 257 LYS A O 1
ATOM 1935 N N . ALA A 1 258 ? -10.931 -1.325 -6.929 1.00 94.38 258 ALA A N 1
ATOM 1936 C CA . ALA A 1 258 ? -12.081 -1.963 -6.306 1.00 94.38 258 ALA A CA 1
ATOM 1937 C C . ALA A 1 258 ? -13.186 -2.145 -7.354 1.00 94.38 258 ALA A C 1
ATOM 1939 O O . ALA A 1 258 ? -13.374 -1.280 -8.215 1.00 94.38 258 ALA A O 1
ATOM 1940 N N . SER A 1 259 ? -13.877 -3.282 -7.322 1.00 94.06 259 SER A N 1
ATOM 1941 C CA . SER A 1 259 ? -14.835 -3.627 -8.381 1.00 94.06 259 SER A CA 1
ATOM 1942 C C . SER A 1 259 ? -16.256 -3.214 -8.024 1.00 94.06 259 SER A C 1
ATOM 1944 O O . SER A 1 259 ? -16.673 -3.285 -6.866 1.00 94.06 259 SER A O 1
ATOM 1946 N N . ARG A 1 260 ? -17.029 -2.821 -9.041 1.00 93.75 260 ARG A N 1
ATOM 1947 C CA . ARG A 1 260 ? -18.471 -2.591 -8.911 1.00 93.75 260 ARG A CA 1
ATOM 1948 C C . ARG A 1 260 ? -19.146 -3.753 -8.172 1.00 93.75 260 ARG A C 1
ATOM 1950 O O . ARG A 1 260 ? -18.907 -4.917 -8.478 1.00 93.75 260 ARG A O 1
ATOM 1957 N N . GLY A 1 261 ? -20.046 -3.428 -7.248 1.00 93.69 261 GLY A N 1
ATOM 1958 C CA . GLY A 1 261 ? -20.801 -4.398 -6.452 1.00 93.69 261 GLY A CA 1
ATOM 1959 C C . GLY A 1 261 ? -20.092 -4.865 -5.177 1.00 93.69 261 GLY A C 1
ATOM 1960 O O . GLY A 1 261 ? -20.776 -5.292 -4.247 1.00 93.69 261 GLY A O 1
ATOM 1961 N N . ASN A 1 262 ? -18.769 -4.717 -5.080 1.00 95.06 262 ASN A N 1
ATOM 1962 C CA . ASN A 1 262 ? -18.032 -4.966 -3.841 1.00 95.06 262 ASN A CA 1
ATOM 1963 C C . ASN A 1 262 ? -18.252 -3.824 -2.845 1.00 95.06 262 ASN A C 1
ATOM 1965 O O . ASN A 1 262 ? -18.746 -2.756 -3.209 1.00 95.06 262 ASN A O 1
ATOM 1969 N N . ARG A 1 263 ? -17.875 -4.021 -1.579 1.00 92.38 263 ARG A N 1
ATOM 1970 C CA . ARG A 1 263 ? -17.990 -2.977 -0.546 1.00 92.38 263 ARG A CA 1
ATOM 1971 C C . ARG A 1 263 ? -16.616 -2.581 -0.048 1.00 92.38 263 ARG A C 1
ATOM 1973 O O . ARG A 1 263 ? -15.841 -3.437 0.361 1.00 92.38 263 ARG A O 1
ATOM 1980 N N . LEU A 1 264 ? -16.346 -1.282 0.003 1.00 93.56 264 LEU A N 1
ATOM 1981 C CA . LEU A 1 264 ? -15.194 -0.776 0.741 1.00 93.56 264 LEU A CA 1
ATOM 1982 C C . LEU A 1 264 ? -15.535 -0.654 2.224 1.00 93.56 264 LEU A C 1
ATOM 1984 O O . LEU A 1 264 ? -16.658 -0.299 2.597 1.00 93.56 264 LEU A O 1
ATOM 1988 N N . GLY A 1 265 ? -14.555 -0.942 3.068 1.00 92.00 265 GLY A N 1
ATOM 1989 C CA . GLY A 1 265 ? -14.655 -0.795 4.509 1.00 92.00 265 GLY A CA 1
ATOM 1990 C C . GLY A 1 265 ? -13.404 -0.168 5.100 1.00 92.00 265 GLY A C 1
ATOM 1991 O O . GLY A 1 265 ? -12.334 -0.173 4.497 1.00 92.00 265 GLY A O 1
ATOM 1992 N N . LEU A 1 266 ? -13.554 0.364 6.303 1.00 94.00 266 LEU A N 1
ATOM 1993 C CA . LEU A 1 266 ? -12.485 0.935 7.098 1.00 94.00 266 LEU A CA 1
ATOM 1994 C C . LEU A 1 266 ? -12.447 0.209 8.438 1.00 94.00 266 LEU A C 1
ATOM 1996 O O . LEU A 1 266 ? -13.447 0.184 9.153 1.00 94.00 266 LEU A O 1
ATOM 2000 N N . VAL A 1 267 ? -11.301 -0.372 8.769 1.00 95.81 267 VAL A N 1
ATOM 2001 C CA . VAL A 1 267 ? -11.023 -0.906 10.102 1.00 95.81 267 VAL A CA 1
ATOM 2002 C C . VAL A 1 267 ? -10.162 0.112 10.831 1.00 95.81 267 VAL A C 1
ATOM 2004 O O . VAL A 1 267 ? -9.114 0.517 10.327 1.00 95.81 267 VAL A O 1
ATOM 2007 N N . LEU A 1 268 ? -10.632 0.549 11.994 1.00 96.12 268 LEU A N 1
ATOM 2008 C CA . LEU A 1 268 ? -9.937 1.480 12.870 1.00 96.12 268 LEU A CA 1
ATOM 2009 C C . LEU A 1 268 ? -9.538 0.767 14.152 1.00 96.12 268 LEU A C 1
ATOM 2011 O O . LEU A 1 268 ? -10.369 0.113 14.781 1.00 96.12 268 LEU A O 1
ATOM 2015 N N . ALA A 1 269 ? -8.285 0.933 14.553 1.00 95.75 269 ALA A N 1
ATOM 2016 C CA . ALA A 1 269 ? -7.750 0.370 15.781 1.00 95.75 269 ALA A CA 1
ATOM 2017 C C . ALA A 1 269 ? -6.765 1.345 16.430 1.00 95.75 269 ALA A C 1
ATOM 2019 O O . ALA A 1 269 ? -6.294 2.300 15.811 1.00 95.75 269 ALA A O 1
ATOM 2020 N N . ARG A 1 270 ? -6.432 1.097 17.697 1.00 94.00 270 ARG A N 1
ATOM 2021 C CA . ARG A 1 270 ? -5.452 1.904 18.443 1.00 94.00 270 ARG A CA 1
ATOM 2022 C C . ARG A 1 270 ? -4.035 1.334 18.446 1.00 94.00 270 ARG A C 1
ATOM 2024 O O . ARG A 1 270 ? -3.175 1.799 19.182 1.00 94.00 270 ARG A O 1
ATOM 2031 N N . SER A 1 271 ? -3.800 0.298 17.652 1.00 94.88 271 SER A N 1
ATOM 2032 C CA . SER A 1 271 ? -2.510 -0.375 17.511 1.00 94.88 271 SER A CA 1
ATOM 2033 C C . SER A 1 271 ? -2.458 -1.121 16.177 1.00 94.88 271 SER A C 1
ATOM 2035 O O . SER A 1 271 ? -3.478 -1.292 15.518 1.00 94.88 271 SER A O 1
ATOM 2037 N N . ASN A 1 272 ? -1.251 -1.502 15.776 1.00 95.25 272 ASN A N 1
ATOM 2038 C CA . ASN A 1 272 ? -0.952 -2.389 14.654 1.00 95.25 272 ASN A CA 1
ATOM 2039 C C . ASN A 1 272 ? 0.346 -3.107 15.034 1.00 95.25 272 ASN A C 1
ATOM 2041 O O . ASN A 1 272 ? 1.443 -2.665 14.686 1.00 95.25 272 ASN A O 1
ATOM 2045 N N . PHE A 1 273 ? 0.220 -4.123 15.884 1.00 94.44 273 PHE A N 1
ATOM 2046 C CA . PHE A 1 273 ? 1.349 -4.772 16.542 1.00 94.44 273 PHE A CA 1
ATOM 2047 C C . PHE A 1 273 ? 1.571 -6.178 15.967 1.00 94.44 273 PHE A C 1
ATOM 2049 O O . PHE A 1 273 ? 0.603 -6.914 15.783 1.00 94.44 273 PHE A O 1
ATOM 2056 N N . PRO A 1 274 ? 2.818 -6.609 15.700 1.00 93.50 274 PRO A N 1
ATOM 2057 C CA . PRO A 1 274 ? 4.087 -5.989 16.090 1.00 93.50 274 PRO A CA 1
ATOM 2058 C C . PRO A 1 274 ? 4.716 -5.049 15.055 1.00 93.50 274 PRO A C 1
ATOM 2060 O O . PRO A 1 274 ? 5.886 -4.698 15.197 1.00 93.50 274 PRO A O 1
ATOM 2063 N N . ARG A 1 275 ? 3.989 -4.630 14.009 1.00 92.38 275 ARG A N 1
ATOM 2064 C CA . ARG A 1 275 ? 4.569 -3.745 12.982 1.00 92.38 275 ARG A CA 1
ATOM 2065 C C . ARG A 1 275 ? 4.962 -2.384 13.544 1.00 92.38 275 ARG A C 1
ATOM 2067 O O . ARG A 1 275 ? 5.992 -1.834 13.159 1.00 92.38 275 ARG A O 1
ATOM 2074 N N . HIS A 1 276 ? 4.140 -1.858 14.437 1.00 92.38 276 HIS A N 1
ATOM 2075 C CA . HIS A 1 276 ? 4.351 -0.603 15.128 1.00 92.38 276 HIS A CA 1
ATOM 2076 C C . HIS A 1 276 ? 4.315 -0.835 16.635 1.00 92.38 276 HIS A C 1
ATOM 2078 O O . HIS A 1 276 ? 3.514 -1.628 17.137 1.00 92.38 276 HIS A O 1
ATOM 2084 N N . ASP A 1 277 ? 5.175 -0.117 17.358 1.00 92.56 277 ASP A N 1
ATOM 2085 C CA . ASP A 1 277 ? 4.971 0.075 18.786 1.00 92.56 277 ASP A CA 1
ATOM 2086 C C . ASP A 1 277 ? 3.659 0.838 19.009 1.00 92.56 277 ASP A C 1
ATOM 2088 O O . ASP A 1 277 ? 3.129 1.490 18.105 1.00 92.56 277 ASP A O 1
ATOM 2092 N N . PHE A 1 278 ? 3.140 0.781 20.227 1.00 91.06 278 PHE A N 1
ATOM 2093 C CA . PHE A 1 278 ? 1.938 1.512 20.589 1.00 91.06 278 PHE A CA 1
ATOM 2094 C C . PHE A 1 278 ? 2.123 2.262 21.902 1.00 91.06 278 PHE A C 1
ATOM 2096 O O . PHE A 1 278 ? 2.920 1.865 22.754 1.00 91.06 278 PHE A O 1
ATOM 2103 N N . VAL A 1 279 ? 1.384 3.357 22.074 1.00 86.62 279 VAL A N 1
ATOM 2104 C CA . VAL A 1 279 ? 1.380 4.108 23.331 1.00 86.62 279 VAL A CA 1
ATOM 2105 C C . VAL A 1 279 ? 0.873 3.210 24.466 1.00 86.62 279 VAL A C 1
ATOM 2107 O O . VAL A 1 279 ? -0.273 2.764 24.462 1.00 86.62 279 VAL A O 1
ATOM 2110 N N . THR A 1 280 ? 1.717 2.983 25.472 1.00 72.88 280 THR A N 1
ATOM 2111 C CA . THR A 1 280 ? 1.386 2.179 26.652 1.00 72.88 280 THR A CA 1
ATOM 2112 C C . THR A 1 280 ? 0.831 3.067 27.768 1.00 72.88 280 THR A C 1
ATOM 2114 O O . THR A 1 280 ? 1.585 3.700 28.511 1.00 72.88 280 THR A O 1
ATOM 2117 N N . HIS A 1 281 ? -0.492 3.101 27.903 1.00 70.81 281 HIS A N 1
ATOM 2118 C CA . HIS A 1 281 ? -1.198 3.682 29.050 1.00 70.81 281 HIS A CA 1
ATOM 2119 C C . HIS A 1 281 ? -2.250 2.690 29.570 1.00 70.81 281 HIS A C 1
ATOM 2121 O O . HIS A 1 281 ? -2.451 1.638 28.968 1.00 70.81 281 HIS A O 1
ATOM 2127 N N . GLN A 1 282 ? -2.900 3.014 30.694 1.00 72.94 282 GLN A N 1
ATOM 2128 C CA . GLN A 1 282 ? -4.044 2.248 31.212 1.00 72.94 282 GLN A CA 1
ATOM 2129 C C . GLN A 1 282 ? -5.103 2.034 30.112 1.00 72.94 282 GLN A C 1
ATOM 2131 O O . GLN A 1 282 ? -5.193 2.876 29.217 1.00 72.94 282 GLN A O 1
ATOM 2136 N N . PRO A 1 283 ? -5.910 0.962 30.151 1.00 78.19 283 PRO A N 1
ATOM 2137 C CA . PRO A 1 283 ? -7.013 0.790 29.210 1.00 78.19 283 PRO A CA 1
ATOM 2138 C C . PRO A 1 283 ? -7.965 1.995 29.224 1.00 78.19 283 PRO A C 1
ATOM 2140 O O . PRO A 1 283 ? -8.405 2.431 30.288 1.00 78.19 283 PRO A O 1
ATOM 2143 N N . TRP A 1 284 ? -8.272 2.548 28.049 1.00 80.50 284 TRP A N 1
ATOM 2144 C CA . TRP A 1 284 ? -9.251 3.630 27.882 1.00 80.50 284 TRP A CA 1
ATOM 2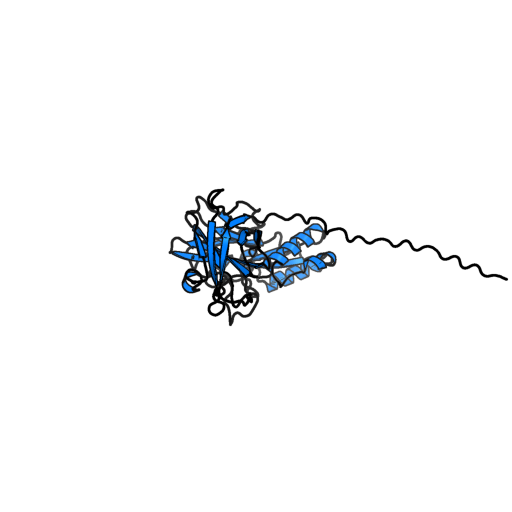145 C C . TRP A 1 284 ? -9.832 3.634 26.464 1.00 80.50 284 TRP A C 1
ATOM 2147 O O . TRP A 1 284 ? -9.238 3.069 25.542 1.00 80.50 284 TRP A O 1
ATOM 2157 N N . SER A 1 285 ? -10.976 4.290 26.277 1.00 85.69 285 SER A N 1
ATOM 2158 C CA . SER A 1 285 ? -11.705 4.315 25.004 1.00 85.69 285 SER A CA 1
ATOM 2159 C C . SER A 1 285 ? -11.461 5.613 24.237 1.00 85.69 285 SER A C 1
ATOM 2161 O O . SER A 1 285 ? -11.665 6.706 24.761 1.00 85.69 285 SER A O 1
ATOM 2163 N N . LEU A 1 286 ? -11.054 5.510 22.974 1.00 87.12 286 LEU A N 1
ATOM 2164 C CA . LEU A 1 286 ? -10.920 6.668 22.093 1.00 87.12 286 LEU A CA 1
ATOM 2165 C C . LEU A 1 286 ? -12.238 6.941 21.385 1.00 87.12 286 LEU A C 1
ATOM 2167 O O . LEU A 1 286 ? -12.732 6.088 20.649 1.00 87.12 286 LEU A O 1
ATOM 2171 N N . HIS A 1 287 ? -12.749 8.156 21.536 1.00 90.06 287 HIS A N 1
ATOM 2172 C CA . HIS A 1 287 ? -13.897 8.627 20.776 1.00 90.06 287 HIS A CA 1
ATOM 2173 C C . HIS A 1 287 ? -13.426 9.419 19.554 1.00 90.06 287 HIS A C 1
ATOM 2175 O O . HIS A 1 287 ? -12.644 10.370 19.667 1.00 90.06 287 HIS A O 1
ATOM 2181 N N . LEU A 1 288 ? -13.906 9.011 18.381 1.00 88.31 288 LEU A N 1
ATOM 2182 C CA . LEU A 1 288 ? -13.670 9.680 17.109 1.00 88.31 288 LEU A CA 1
ATOM 2183 C C . LEU A 1 288 ? -14.998 10.164 16.535 1.00 88.31 288 LEU A C 1
ATOM 2185 O O . LEU A 1 288 ? -15.965 9.405 16.484 1.00 88.31 288 LEU A O 1
ATOM 2189 N N . THR A 1 289 ? -15.019 11.394 16.037 1.00 87.06 289 THR A N 1
ATOM 2190 C CA . THR A 1 289 ? -16.109 11.940 15.221 1.00 87.06 289 THR A CA 1
ATOM 2191 C C . THR A 1 289 ? -15.608 12.259 13.820 1.00 87.06 289 THR A C 1
ATOM 2193 O O . THR A 1 289 ? -14.404 12.261 13.558 1.00 87.06 289 THR A O 1
ATOM 2196 N N . ASP A 1 290 ? -16.533 12.548 12.905 1.00 83.81 290 ASP A N 1
ATOM 2197 C CA . ASP A 1 290 ? -16.214 13.045 11.562 1.00 83.81 290 ASP A CA 1
ATOM 2198 C C . ASP A 1 290 ? -15.294 12.120 10.750 1.00 83.81 290 ASP A C 1
ATOM 2200 O O . ASP A 1 290 ? -14.541 12.587 9.895 1.00 83.81 290 ASP A O 1
ATOM 2204 N N . VAL A 1 291 ? -15.355 10.809 11.011 1.00 83.81 291 VAL A N 1
ATOM 2205 C CA . VAL A 1 291 ? -14.527 9.827 10.306 1.00 83.81 291 VAL A CA 1
ATOM 2206 C C . VAL A 1 291 ? -14.912 9.792 8.825 1.00 83.81 291 VAL A C 1
ATOM 2208 O O . VAL A 1 291 ? -16.072 9.534 8.495 1.00 83.81 291 VAL A O 1
ATOM 2211 N N . ALA A 1 292 ? -13.936 10.014 7.942 1.00 80.75 292 ALA A N 1
ATOM 2212 C CA . ALA A 1 292 ? -14.096 9.996 6.490 1.00 80.75 292 ALA A CA 1
ATOM 2213 C C . ALA A 1 292 ? -12.798 9.587 5.769 1.00 80.75 292 ALA A C 1
ATOM 2215 O O . ALA A 1 292 ? -11.697 9.849 6.253 1.00 80.75 292 ALA A O 1
ATOM 2216 N N . ILE A 1 293 ? -12.920 8.997 4.575 1.00 77.88 293 ILE A N 1
ATOM 2217 C CA . ILE A 1 293 ? -11.791 8.755 3.664 1.00 77.88 293 ILE A CA 1
ATOM 2218 C C . ILE A 1 293 ? -11.798 9.843 2.589 1.00 77.88 293 ILE A C 1
ATOM 2220 O O . ILE A 1 293 ? -12.802 10.068 1.909 1.00 77.88 293 ILE A O 1
ATOM 2224 N N . MET A 1 294 ? -10.663 10.506 2.415 1.00 68.19 294 MET A N 1
ATOM 2225 C CA . MET A 1 294 ? -10.458 11.526 1.394 1.00 68.19 294 MET A CA 1
ATOM 2226 C C . MET A 1 294 ? -9.332 11.101 0.444 1.00 68.19 294 MET A C 1
ATOM 2228 O O . MET A 1 294 ? -8.402 10.411 0.873 1.00 68.19 294 MET A O 1
ATOM 2232 N N . PRO A 1 295 ? -9.384 11.510 -0.837 1.00 63.66 295 PRO A N 1
ATOM 2233 C CA . PRO A 1 295 ? -8.193 11.454 -1.667 1.00 63.66 295 PRO A CA 1
ATOM 2234 C C . PRO A 1 295 ? -7.163 12.399 -1.045 1.00 63.66 295 PRO A C 1
ATOM 2236 O O . PRO A 1 295 ? -7.539 13.433 -0.475 1.00 63.66 295 PRO A O 1
ATOM 2239 N N . ASP A 1 296 ? -5.884 12.040 -1.117 1.00 58.41 296 ASP A N 1
ATOM 2240 C CA . ASP A 1 296 ? -4.841 12.879 -0.545 1.00 58.41 296 ASP A CA 1
ATOM 2241 C C . ASP A 1 296 ? -4.907 14.273 -1.188 1.00 58.41 296 ASP A C 1
ATOM 2243 O O . ASP A 1 296 ? -4.956 14.418 -2.415 1.00 58.41 296 ASP A O 1
ATOM 2247 N N . LYS A 1 297 ? -4.962 15.321 -0.361 1.00 44.97 297 LYS A N 1
ATOM 2248 C CA . LYS A 1 297 ? -4.740 16.671 -0.873 1.00 44.97 297 LYS A CA 1
ATOM 2249 C C . LYS A 1 297 ? -3.245 16.742 -1.083 1.00 44.97 297 LYS A C 1
ATOM 2251 O O . LYS A 1 297 ? -2.506 16.636 -0.112 1.00 44.97 297 LYS A O 1
ATOM 2256 N N . THR A 1 298 ? -2.792 16.956 -2.314 1.00 32.59 298 THR A N 1
ATOM 2257 C CA . THR A 1 298 ? -1.416 17.392 -2.535 1.00 32.59 298 THR A CA 1
ATOM 2258 C C . THR A 1 298 ? -1.228 18.658 -1.699 1.00 32.59 298 THR A C 1
ATOM 2260 O O . THR A 1 298 ? -1.722 19.728 -2.057 1.00 32.59 298 THR A O 1
ATOM 2263 N N . ILE A 1 299 ? -0.600 18.536 -0.528 1.00 26.70 299 ILE A N 1
ATOM 2264 C CA . ILE A 1 299 ? -0.135 19.685 0.230 1.00 26.70 299 ILE A CA 1
ATOM 2265 C C . ILE A 1 299 ? 0.978 20.234 -0.651 1.00 26.70 299 ILE A C 1
ATOM 2267 O O . ILE A 1 299 ? 2.109 19.753 -0.616 1.00 26.70 299 ILE A O 1
ATOM 2271 N N . HIS A 1 300 ? 0.647 21.195 -1.518 1.00 24.08 300 HIS A N 1
ATOM 2272 C CA . HIS A 1 300 ? 1.664 22.085 -2.050 1.00 24.08 300 HIS A CA 1
ATOM 2273 C C . HIS A 1 300 ? 2.430 22.575 -0.836 1.00 24.08 300 HIS A C 1
ATOM 2275 O O . HIS A 1 300 ? 1.808 23.096 0.090 1.00 24.08 300 HIS A O 1
ATOM 2281 N N . ALA A 1 301 ? 3.734 22.301 -0.806 1.00 24.55 301 ALA A N 1
ATOM 2282 C CA . ALA A 1 301 ? 4.604 22.730 0.266 1.00 24.55 301 ALA A CA 1
ATOM 2283 C C . ALA A 1 301 ? 4.322 24.213 0.517 1.00 24.55 301 ALA A C 1
ATOM 2285 O O . ALA A 1 301 ? 4.695 25.066 -0.285 1.00 24.55 301 ALA A O 1
ATOM 2286 N N . SER A 1 302 ? 3.607 24.513 1.602 1.00 23.69 302 SER A N 1
ATOM 2287 C CA . SER A 1 302 ? 3.675 25.834 2.191 1.00 23.69 302 SER A CA 1
ATOM 2288 C C . SER A 1 302 ? 5.154 26.040 2.461 1.00 23.69 302 SER A C 1
ATOM 2290 O O . SER A 1 302 ? 5.773 25.176 3.094 1.00 23.69 302 SER A O 1
ATOM 2292 N N . GLU A 1 303 ? 5.713 27.109 1.897 1.00 23.69 303 GLU A N 1
ATOM 2293 C CA . GLU A 1 303 ? 7.100 27.507 2.102 1.00 23.69 303 GLU A CA 1
ATOM 2294 C C . GLU A 1 303 ? 7.504 27.254 3.560 1.00 23.69 303 GLU A C 1
ATOM 2296 O O . GLU A 1 303 ? 6.708 27.523 4.471 1.00 23.69 303 GLU A O 1
ATOM 2301 N N . PRO A 1 304 ? 8.705 26.703 3.816 1.00 25.45 304 PRO A N 1
ATOM 2302 C CA . PRO A 1 304 ? 9.166 26.569 5.186 1.00 25.45 304 PRO A CA 1
ATOM 2303 C C . PRO A 1 304 ? 9.083 27.955 5.842 1.00 25.45 304 PRO A C 1
ATOM 2305 O O . PRO A 1 304 ? 9.481 28.933 5.202 1.00 25.45 304 PRO A O 1
ATOM 2308 N N . PRO A 1 305 ? 8.560 28.074 7.079 1.00 26.80 305 PRO A N 1
ATOM 2309 C CA . PRO A 1 305 ? 8.545 29.349 7.777 1.00 26.80 305 PRO A CA 1
ATOM 2310 C C . PRO A 1 305 ? 9.965 29.897 7.741 1.00 26.80 305 PRO A C 1
ATOM 2312 O O . PRO A 1 305 ? 10.906 29.205 8.139 1.00 26.80 305 PRO A O 1
ATOM 2315 N N . GLY A 1 306 ? 10.103 31.089 7.155 1.00 27.22 306 GLY A N 1
ATOM 2316 C CA . GLY A 1 306 ? 11.388 31.702 6.875 1.00 27.22 306 GLY A CA 1
ATOM 2317 C C . GLY A 1 306 ? 12.289 31.582 8.093 1.00 27.22 306 GLY A C 1
ATOM 2318 O O . GLY A 1 306 ? 11.978 32.105 9.163 1.00 27.22 306 GLY A O 1
ATOM 2319 N N . LEU A 1 307 ? 13.406 30.874 7.928 1.00 29.69 307 LEU A N 1
ATOM 2320 C CA . LEU A 1 307 ? 14.546 31.013 8.815 1.00 29.69 307 LEU A CA 1
ATOM 2321 C C . LEU A 1 307 ? 14.956 32.480 8.724 1.00 29.69 307 LEU A C 1
ATOM 2323 O O . LEU A 1 307 ? 15.657 32.891 7.801 1.00 29.69 307 LEU A O 1
ATOM 2327 N N . GLY A 1 308 ? 14.449 33.275 9.664 1.00 26.88 308 GLY A N 1
ATOM 2328 C CA . GLY A 1 308 ? 14.896 34.625 9.930 1.00 26.88 308 GLY A CA 1
ATOM 2329 C C . GLY A 1 308 ? 16.353 34.568 10.354 1.00 26.88 308 GLY A C 1
ATOM 2330 O O . GLY A 1 308 ? 16.668 34.598 11.538 1.00 26.88 308 GLY A O 1
ATOM 2331 N N . TYR A 1 309 ? 17.252 34.487 9.377 1.00 27.52 309 TYR A N 1
ATOM 2332 C CA . TYR A 1 309 ? 18.612 34.952 9.550 1.00 27.52 309 TYR A CA 1
ATOM 2333 C C . TYR A 1 309 ? 18.526 36.468 9.687 1.00 27.52 309 TYR A C 1
ATOM 2335 O O . TYR A 1 309 ? 18.552 37.217 8.709 1.00 27.52 309 TYR A O 1
ATOM 2343 N N . THR A 1 310 ? 18.416 36.929 10.929 1.00 29.77 310 THR A N 1
ATOM 2344 C CA . THR A 1 310 ? 18.865 38.264 11.289 1.00 29.77 310 THR A CA 1
ATOM 2345 C C . THR A 1 310 ? 20.336 38.347 10.892 1.00 29.77 310 THR A C 1
ATOM 2347 O O . THR A 1 310 ? 21.227 37.805 11.545 1.00 29.77 310 THR A O 1
ATOM 2350 N N . ARG A 1 311 ? 20.610 39.007 9.762 1.00 28.67 311 ARG A N 1
ATOM 2351 C CA . ARG A 1 311 ? 21.947 39.523 9.476 1.00 28.67 311 ARG A CA 1
ATOM 2352 C C . ARG A 1 311 ? 22.266 40.520 10.585 1.00 28.67 311 ARG A C 1
ATOM 2354 O O . ARG A 1 311 ? 21.852 41.674 10.526 1.00 28.67 311 ARG A O 1
ATOM 2361 N N . SER A 1 312 ? 22.970 40.057 11.614 1.00 32.00 312 SER A N 1
ATOM 2362 C CA . SER A 1 312 ? 23.652 40.939 12.549 1.00 32.00 312 SER A CA 1
ATOM 2363 C C . SER A 1 312 ? 24.650 41.759 11.738 1.00 32.00 312 SER A C 1
ATOM 2365 O O . SER A 1 312 ? 25.595 41.224 11.155 1.00 32.00 312 SER A O 1
ATOM 2367 N N . ALA A 1 313 ? 24.371 43.054 11.618 1.00 32.03 313 ALA A N 1
ATOM 2368 C CA . ALA A 1 313 ? 25.251 44.011 10.983 1.00 32.03 313 ALA A CA 1
ATOM 2369 C C . ALA A 1 313 ? 26.587 44.030 11.739 1.00 32.03 313 ALA A C 1
ATOM 2371 O O . ALA A 1 313 ? 26.667 44.488 12.878 1.00 32.03 313 ALA A O 1
ATOM 2372 N N . HIS A 1 314 ? 27.647 43.539 11.097 1.00 31.41 314 HIS A N 1
ATOM 2373 C CA . HIS A 1 314 ? 29.011 43.835 11.513 1.00 31.41 314 HIS A CA 1
ATOM 2374 C C . HIS A 1 314 ? 29.238 45.345 11.372 1.00 31.41 314 HIS A C 1
ATOM 2376 O O . HIS A 1 314 ? 29.343 45.874 10.266 1.00 31.41 314 HIS A O 1
ATOM 2382 N N . LYS A 1 315 ? 29.293 46.044 12.510 1.00 34.53 315 LYS A N 1
ATOM 2383 C CA . LYS A 1 315 ? 29.892 47.377 12.600 1.00 34.53 315 LYS A CA 1
ATOM 2384 C C . LYS A 1 315 ? 31.405 47.240 12.376 1.00 34.53 315 LYS A C 1
ATOM 2386 O O . LYS A 1 315 ? 32.019 46.403 13.037 1.00 34.53 315 LYS A O 1
ATOM 2391 N N . PRO A 1 316 ? 32.032 48.052 11.513 1.00 32.81 316 PRO A N 1
ATOM 2392 C CA . PRO A 1 316 ? 33.484 48.099 11.431 1.00 32.81 316 PRO A CA 1
ATOM 2393 C C . PRO A 1 316 ? 34.044 48.809 12.671 1.00 32.81 316 PRO A C 1
ATOM 2395 O O . PRO A 1 316 ? 33.722 49.968 12.939 1.00 32.81 316 PRO A O 1
ATOM 2398 N N . HIS A 1 317 ? 34.885 48.112 13.437 1.00 34.91 317 HIS A N 1
ATOM 2399 C CA . HIS A 1 317 ? 35.714 48.738 14.460 1.00 34.91 317 HIS A CA 1
ATOM 2400 C C . HIS A 1 317 ? 36.857 49.499 13.784 1.00 34.91 317 HIS A C 1
ATOM 2402 O O . HIS A 1 317 ? 37.730 48.907 13.155 1.00 34.91 317 HIS A O 1
ATOM 2408 N N . SER A 1 318 ? 36.851 50.825 13.935 1.00 36.47 318 SER A N 1
ATOM 2409 C CA . SER A 1 318 ? 38.015 51.663 13.674 1.00 36.47 318 SER A CA 1
ATOM 2410 C C . SER A 1 318 ? 39.016 51.498 14.817 1.00 36.47 318 SER A C 1
ATOM 2412 O O . SER A 1 318 ? 38.742 51.921 15.942 1.00 36.47 318 SER A O 1
ATOM 2414 N N . THR A 1 319 ? 40.191 50.949 14.539 1.00 38.56 319 THR A N 1
ATOM 2415 C CA . THR A 1 319 ? 41.361 51.115 15.405 1.00 38.56 319 THR A CA 1
ATOM 2416 C C . THR A 1 319 ? 42.236 52.215 14.822 1.00 38.56 319 THR A C 1
ATOM 2418 O O . THR A 1 319 ? 42.904 52.035 13.807 1.00 38.56 319 THR A O 1
ATOM 2421 N N . ARG A 1 320 ? 42.192 53.384 15.470 1.00 36.12 320 ARG A N 1
ATOM 2422 C CA . ARG A 1 320 ? 43.240 54.403 15.390 1.00 36.12 320 ARG A CA 1
ATOM 2423 C C . ARG A 1 320 ? 44.455 53.880 16.160 1.00 36.12 320 ARG A C 1
ATOM 2425 O O . ARG A 1 320 ? 44.305 53.513 17.322 1.00 36.12 320 ARG A O 1
ATOM 2432 N N . HIS A 1 321 ? 45.632 53.900 15.546 1.00 40.62 321 HIS A N 1
ATOM 2433 C CA . HIS A 1 321 ? 46.899 53.931 16.277 1.00 40.62 321 HIS A CA 1
ATOM 2434 C C . HIS A 1 321 ? 47.283 55.396 16.530 1.00 40.62 321 HIS A C 1
ATOM 2436 O O . HIS A 1 321 ? 47.158 56.205 15.606 1.00 40.62 321 HIS A O 1
ATOM 2442 N N . PRO A 1 322 ? 47.723 55.767 17.743 1.00 52.75 322 PRO A N 1
ATOM 2443 C CA . PRO A 1 322 ? 48.481 56.985 17.958 1.00 52.75 322 PRO A CA 1
ATOM 2444 C C . PRO A 1 322 ? 49.988 56.714 17.813 1.00 52.75 322 PRO A C 1
ATOM 2446 O O . PRO A 1 322 ? 50.468 55.694 18.300 1.00 52.75 322 PRO A O 1
ATOM 2449 N N . SER A 1 323 ? 50.656 57.692 17.192 1.00 44.22 323 SER A N 1
ATOM 2450 C CA . SER A 1 323 ? 52.091 58.030 17.231 1.00 44.22 323 SER A CA 1
ATOM 2451 C C . SER A 1 323 ? 53.105 56.995 16.747 1.00 44.22 323 SER A C 1
ATOM 2453 O O . SER A 1 323 ? 53.379 56.022 17.479 1.00 44.22 323 SER A O 1
#

Mean predicted aligned error: 8.83 Å

Secondary structure (DSSP, 8-state):
---TT--GGGGGGG--SS-EEEEEEEESTTHHHHHHHHHHHHHH--S-EEEEEEEEETTB-S-SEEBTEE--GGGSHHHHHSS-HHHHHHHHHHHHTTSS--S-SS-EEEEEEEEETTEEEEEEESSPPP------SSTT-PEEEEE---TTSPPBP-SBS--S-TTTS--BB-BTTTTT-TT-TTEEEEEEEEPSS-EEE-SEEEEEEEE-SS-EEEEEEEEEE-TTS-EEEEEEEEEEESSSEEEEEEPPP--EEEPTT-EEEEEEES--BTTS-----S--PEEEEEEEEEEPP----------------------PPP-

Organism: NCBI:txid2560053

InterPro domains:
  IPR008979 Galactose-binding-like domain superfamily [SSF49785] (116-283)
  IPR013736 Xaa-Pro dipeptidyl-peptidase, C-terminal [SM00939] (90-296)
  IPR029058 Alpha/Beta hydrolase fold [G3DSA:3.40.50.1820] (17-103)

Solvent-accessible surface area (backbone atoms only — not comparable to full-atom values): 17985 Å² total; per-residue (Å²): 120,79,66,102,81,67,79,59,73,83,51,58,86,74,63,74,75,53,60,42,80,47,81,49,22,43,18,20,67,56,29,55,52,53,52,51,50,49,53,55,45,64,75,72,39,83,44,59,76,40,45,37,31,33,66,15,35,50,96,43,68,67,42,26,59,18,58,62,31,30,42,42,67,70,46,14,50,36,64,72,68,79,33,50,71,68,58,49,51,52,39,43,49,32,25,62,70,73,74,45,68,75,78,63,94,62,35,38,32,40,33,37,28,67,53,61,84,49,47,33,36,62,49,81,28,69,58,78,78,73,84,53,69,55,67,53,55,68,93,80,63,59,43,74,50,71,33,41,40,43,80,92,60,58,37,49,51,66,33,32,47,38,72,72,56,70,91,80,46,60,39,18,27,32,48,30,74,83,57,55,47,71,82,31,81,30,37,41,75,48,73,50,67,58,32,93,50,68,43,63,45,41,42,40,25,41,33,31,32,34,58,44,99,56,59,42,34,42,24,43,34,39,30,39,38,40,95,89,70,48,35,30,50,75,38,39,26,56,30,68,42,74,64,57,44,81,44,71,27,57,32,52,40,46,46,37,32,46,46,50,63,27,25,50,30,40,40,38,25,48,32,36,36,86,83,39,88,61,73,87,64,78,71,54,66,43,41,35,33,59,38,44,42,37,46,55,74,83,73,70,78,71,74,75,80,75,81,78,74,75,77,75,77,82,74,83,82,84,81,81,82,82,135

Nearest PDB structures (foldseek):
  3i2i-assembly1_A-2  TM=7.452E-01  e=1.818E-17  Rhodococcus sp. MB1 'Bresler 1999'
  3i2g-assembly1_A  TM=7.324E-01  e=3.393E-17  Rhodococcus sp. MB1 'Bresler 1999'
  3i2h-assembly1_A  TM=7.376E-01  e=5.343E-17  Rhodococcus sp. MB1 'Bresler 1999'
  7f65-assembly1_A  TM=7.325E-01  e=1.402E-16  Rhodococcus sp. MB1 'Bresler 1999'
  3i2f-assembly1_A-2  TM=7.362E-01  e=2.207E-16  Rhodococcus sp. MB1 'Bresler 1999'

Radius of gyration: 23.28 Å; Cα contacts (8 Å, |Δi|>4): 740; chains: 1; bounding box: 75×74×57 Å

Sequence (323 aa):
MTLPATKSSAHFGGLPDVPILLLGSWNDPYARNMLEMGAAIRARNKAPLRQIFGPWLHGRRSTGHVGEADFGMAATIDAATGRDWVTLRLDWFDHALGRGPAPLQRDLFWQMQAGLWPSMGGGWQSHRAPHRHSVAGPPGVRHTVTIDFDPSNPHPTPGGAVPSGGSLMAGGMFDQRSMQTLNHPGSVRLTGLPLPEDLVLTDLTVCATGTAELPFDLHAMLVEELPCGAVINITDGILRRSTPGAVAVELAPTSYKASRGNRLGLVLARSNFPRHDFVTHQPWSLHLTDVAIMPDKTIHASEPPGLGYTRSAHKPHSTRHPS